Protein AF-A0A2N8TMU1-F1 (afdb_monomer)

Structure (mmCIF, N/CA/C/O backbone):
data_AF-A0A2N8TMU1-F1
#
_entry.id   AF-A0A2N8TMU1-F1
#
loop_
_atom_site.group_PDB
_atom_site.id
_atom_site.type_symbol
_atom_site.label_atom_id
_atom_site.label_alt_id
_atom_site.label_comp_id
_atom_site.label_asym_id
_atom_site.label_entity_id
_atom_site.label_seq_id
_atom_site.pdbx_PDB_ins_code
_atom_site.Cartn_x
_atom_site.Cartn_y
_atom_site.Cartn_z
_atom_site.occupancy
_atom_site.B_iso_or_equiv
_atom_site.auth_seq_id
_atom_site.auth_comp_id
_atom_site.auth_asym_id
_atom_site.auth_atom_id
_atom_site.pdbx_PDB_model_num
ATOM 1 N N . GLY A 1 1 ? 14.764 19.938 7.006 1.00 65.88 1 GLY A N 1
ATOM 2 C CA . GLY A 1 1 ? 15.191 18.633 6.459 1.00 65.88 1 GLY A CA 1
ATOM 3 C C . GLY A 1 1 ? 15.363 18.744 4.956 1.00 65.88 1 GLY A C 1
ATOM 4 O O . GLY A 1 1 ? 14.732 19.612 4.368 1.00 65.88 1 GLY A O 1
ATOM 5 N N . ARG A 1 2 ? 16.220 17.918 4.342 1.00 69.25 2 ARG A N 1
ATOM 6 C CA . ARG A 1 2 ? 16.318 17.814 2.872 1.00 69.25 2 ARG A CA 1
ATOM 7 C C . ARG A 1 2 ? 15.169 16.931 2.338 1.00 69.25 2 ARG A C 1
ATOM 9 O O . ARG A 1 2 ? 14.794 15.996 3.047 1.00 69.25 2 ARG A O 1
ATOM 16 N N . PRO A 1 3 ? 14.589 17.218 1.157 1.00 75.38 3 PRO A N 1
ATOM 17 C CA . PRO A 1 3 ? 13.506 16.411 0.594 1.00 75.38 3 PRO A CA 1
ATOM 18 C C . PRO A 1 3 ? 13.933 14.965 0.328 1.00 75.38 3 PRO A C 1
ATOM 20 O O . PRO A 1 3 ? 15.078 14.713 -0.047 1.00 75.38 3 PRO A O 1
ATOM 23 N N . VAL A 1 4 ? 12.996 14.027 0.486 1.00 75.62 4 VAL A N 1
ATOM 24 C CA . VAL A 1 4 ? 13.234 12.615 0.162 1.00 75.62 4 VAL A CA 1
ATOM 25 C C . VAL A 1 4 ? 13.607 12.478 -1.313 1.00 75.62 4 VAL A C 1
ATOM 27 O O . VAL A 1 4 ? 12.923 13.021 -2.174 1.00 75.62 4 VAL A O 1
ATOM 30 N N . GLY A 1 5 ? 14.700 11.758 -1.577 1.00 76.00 5 GLY A N 1
ATOM 31 C CA . GLY A 1 5 ? 15.258 11.510 -2.908 1.00 76.00 5 GLY A CA 1
ATOM 32 C C . GLY A 1 5 ? 16.089 12.647 -3.503 1.00 76.00 5 GLY A C 1
ATOM 33 O O . GLY A 1 5 ? 16.431 12.608 -4.678 1.00 76.00 5 GLY A O 1
ATOM 34 N N . ALA A 1 6 ? 16.458 13.641 -2.689 1.00 78.31 6 ALA A N 1
ATOM 35 C CA . ALA A 1 6 ? 17.447 14.659 -3.049 1.00 78.31 6 ALA A CA 1
ATOM 36 C C . ALA A 1 6 ? 18.901 14.224 -2.749 1.00 78.31 6 ALA A C 1
ATOM 38 O O . ALA A 1 6 ? 19.778 15.079 -2.594 1.00 78.31 6 ALA A O 1
ATOM 39 N N . TRP A 1 7 ? 19.152 12.922 -2.579 1.00 81.38 7 TRP A N 1
ATOM 40 C CA . TRP A 1 7 ? 20.460 12.346 -2.251 1.00 81.38 7 TRP A CA 1
ATOM 41 C C . TRP A 1 7 ? 20.736 11.127 -3.135 1.00 81.38 7 TRP A C 1
ATOM 43 O O . TRP A 1 7 ? 19.807 10.388 -3.458 1.00 81.38 7 TRP A O 1
ATOM 53 N N . GLY A 1 8 ? 22.012 10.896 -3.446 1.00 87.00 8 GLY A N 1
ATOM 54 C CA . GLY A 1 8 ? 22.452 9.816 -4.332 1.00 87.00 8 GLY A CA 1
ATOM 55 C C . GLY A 1 8 ? 22.342 10.173 -5.816 1.00 87.00 8 GLY A C 1
ATOM 56 O O . GLY A 1 8 ? 21.913 11.268 -6.165 1.00 87.00 8 GLY A O 1
ATOM 57 N N . GLU A 1 9 ? 22.741 9.232 -6.672 1.00 89.38 9 GLU A N 1
ATOM 58 C CA . GLU A 1 9 ? 22.756 9.380 -8.138 1.00 89.38 9 GLU A CA 1
ATOM 59 C C . GLU A 1 9 ? 21.354 9.325 -8.760 1.00 89.38 9 GLU A C 1
ATOM 61 O O . GLU A 1 9 ? 21.079 9.953 -9.782 1.00 89.38 9 GLU A O 1
ATOM 66 N N . ALA A 1 10 ? 20.448 8.568 -8.139 1.00 89.94 10 ALA A N 1
ATOM 67 C CA . ALA A 1 10 ? 19.079 8.415 -8.598 1.00 89.94 10 ALA A CA 1
ATOM 68 C C . ALA A 1 10 ? 18.127 8.094 -7.441 1.00 89.94 10 ALA A C 1
ATOM 70 O O . ALA A 1 10 ? 18.513 7.505 -6.432 1.00 89.94 10 ALA A O 1
ATOM 71 N N . SER A 1 11 ? 16.856 8.453 -7.602 1.00 89.50 11 SER A N 1
ATOM 72 C CA . SER A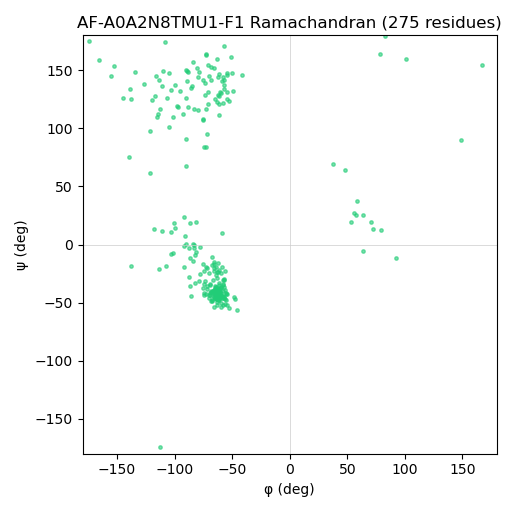 1 11 ? 15.780 8.138 -6.664 1.00 89.50 11 SER A CA 1
ATOM 73 C C . SER A 1 11 ? 14.522 7.704 -7.405 1.00 89.50 11 SER A C 1
ATOM 75 O O . SER A 1 11 ? 14.017 8.425 -8.263 1.00 89.50 11 SER A O 1
ATOM 77 N N . ALA A 1 12 ? 14.002 6.527 -7.057 1.00 88.12 12 ALA A N 1
ATOM 78 C CA . ALA A 1 12 ? 12.810 5.950 -7.667 1.00 88.12 12 ALA A CA 1
ATOM 79 C C . ALA A 1 12 ? 11.610 6.022 -6.713 1.00 88.12 12 ALA A C 1
ATOM 81 O O . ALA A 1 12 ? 11.649 5.525 -5.587 1.00 88.12 12 ALA A O 1
ATOM 82 N N . PHE A 1 13 ? 10.510 6.596 -7.192 1.00 84.31 13 PHE A N 1
ATOM 83 C CA . PHE A 1 13 ? 9.269 6.755 -6.443 1.00 84.31 13 PHE A CA 1
ATOM 84 C C . PHE A 1 13 ? 8.152 5.971 -7.112 1.00 84.31 13 PHE A C 1
ATOM 86 O O . PHE A 1 13 ? 7.878 6.159 -8.294 1.00 84.31 13 PHE A O 1
ATOM 93 N N . SER A 1 14 ? 7.454 5.124 -6.358 1.00 81.25 14 SER A N 1
ATOM 94 C CA . SER A 1 14 ? 6.263 4.438 -6.863 1.00 81.25 14 SER A CA 1
ATOM 95 C C . SER A 1 14 ? 5.009 5.257 -6.583 1.00 81.25 14 SER A C 1
ATOM 97 O O . SER A 1 14 ? 4.698 5.552 -5.432 1.00 81.25 14 SER A O 1
ATOM 99 N N . LEU A 1 15 ? 4.222 5.530 -7.623 1.00 76.50 15 LEU A N 1
ATOM 100 C CA . LEU A 1 15 ? 2.937 6.232 -7.497 1.00 76.50 15 LEU A CA 1
ATOM 101 C C . LEU A 1 15 ? 1.746 5.277 -7.321 1.00 76.50 15 LEU A C 1
ATOM 103 O O . LEU A 1 15 ? 0.604 5.698 -7.129 1.00 76.50 15 LEU A O 1
ATOM 107 N N . SER A 1 16 ? 2.008 3.968 -7.333 1.00 71.94 16 SER A N 1
ATOM 108 C CA . SER A 1 16 ? 0.989 2.914 -7.288 1.00 71.94 16 SER A CA 1
ATOM 109 C C . SER A 1 16 ? 0.052 2.994 -6.074 1.00 71.94 16 SER A C 1
ATOM 111 O O . SER A 1 16 ? -1.116 2.606 -6.185 1.00 71.94 16 SER A O 1
ATOM 113 N N . LYS A 1 17 ? 0.543 3.522 -4.942 1.00 73.38 17 LYS A N 1
ATOM 114 C CA . LYS A 1 17 ? -0.171 3.576 -3.658 1.00 73.38 17 LYS A CA 1
ATOM 115 C C . LYS A 1 17 ? -0.981 4.862 -3.442 1.00 73.38 17 LYS A C 1
ATOM 117 O O . LYS A 1 17 ? -1.902 4.843 -2.642 1.00 73.38 17 LYS A O 1
ATOM 122 N N . HIS A 1 18 ? -0.705 5.947 -4.165 1.00 68.19 18 HIS A N 1
ATOM 123 C CA . HIS A 1 18 ? -1.269 7.262 -3.825 1.00 68.19 18 HIS A CA 1
ATOM 124 C C . HIS A 1 18 ? -2.659 7.512 -4.425 1.00 68.19 18 HIS A C 1
ATOM 126 O O . HIS A 1 18 ? -3.563 7.938 -3.722 1.00 68.19 18 HIS A O 1
ATOM 132 N N . VAL A 1 19 ? -2.869 7.173 -5.701 1.00 71.56 19 VAL A N 1
ATOM 133 C CA . VAL A 1 19 ? -4.141 7.440 -6.419 1.00 71.56 19 VAL A CA 1
ATOM 134 C C . VAL A 1 19 ? -4.846 6.159 -6.893 1.00 71.56 19 VAL A C 1
ATOM 136 O O . VAL A 1 19 ? -5.731 6.149 -7.761 1.00 71.56 19 VAL A O 1
ATOM 139 N N . GLY A 1 20 ? -4.397 5.011 -6.375 1.00 71.00 20 GLY A N 1
ATOM 140 C CA . GLY A 1 20 ? -4.882 3.690 -6.774 1.00 71.00 20 GLY A CA 1
ATOM 141 C C . GLY A 1 20 ? -4.721 3.419 -8.274 1.00 71.00 20 GLY A C 1
ATOM 142 O O . GLY A 1 20 ? -5.517 2.675 -8.853 1.00 71.00 20 GLY A O 1
ATOM 143 N N . ALA A 1 21 ? -3.760 4.070 -8.938 1.00 67.56 21 ALA A N 1
ATOM 144 C CA . ALA A 1 21 ? -3.447 3.850 -10.350 1.00 67.56 21 ALA A CA 1
ATOM 145 C C . ALA A 1 21 ? -2.847 2.460 -10.601 1.00 67.56 21 ALA A C 1
ATOM 147 O O . ALA A 1 21 ? -2.883 1.982 -11.734 1.00 67.56 21 ALA A O 1
ATOM 148 N N . LYS A 1 22 ? -2.348 1.790 -9.547 1.00 71.00 22 LYS A N 1
ATOM 149 C CA . LYS A 1 22 ? -1.736 0.449 -9.604 1.00 71.00 22 LYS A CA 1
ATOM 150 C C . LYS A 1 22 ? -0.605 0.332 -10.645 1.00 71.00 22 LYS A C 1
ATOM 152 O O . LYS A 1 22 ? -0.276 -0.769 -11.064 1.00 71.00 22 LYS A O 1
ATOM 157 N N . ALA A 1 23 ? -0.049 1.463 -11.071 1.00 73.56 23 ALA A N 1
ATOM 158 C CA . ALA A 1 23 ? 1.012 1.612 -12.055 1.00 73.56 23 ALA A CA 1
ATOM 159 C C . ALA A 1 23 ? 1.564 3.045 -11.964 1.00 73.56 23 ALA A C 1
ATOM 161 O O . ALA A 1 23 ? 0.866 3.941 -11.480 1.00 73.56 23 ALA A O 1
ATOM 162 N N . GLY A 1 24 ? 2.791 3.241 -12.447 1.00 73.88 24 GLY A N 1
ATOM 163 C CA . GLY A 1 24 ? 3.452 4.543 -12.515 1.00 73.88 24 GLY A CA 1
ATOM 164 C C . GLY A 1 24 ? 4.479 4.789 -11.410 1.00 73.88 24 GLY A C 1
ATOM 165 O O . GLY A 1 24 ? 4.467 4.162 -10.343 1.00 73.88 24 GLY A O 1
ATOM 166 N N . GLY A 1 25 ? 5.365 5.736 -11.688 1.00 81.81 25 GLY A N 1
ATOM 167 C CA . GLY A 1 25 ? 6.442 6.152 -10.811 1.00 81.81 25 GLY A CA 1
ATOM 168 C C . GLY A 1 25 ? 7.193 7.346 -11.383 1.00 81.81 25 GLY A C 1
ATOM 169 O O . GLY A 1 25 ? 6.906 7.783 -12.496 1.00 81.81 25 GLY A O 1
ATOM 170 N N . MET A 1 26 ? 8.130 7.867 -10.605 1.00 84.94 26 MET A N 1
ATOM 171 C CA . MET A 1 26 ? 9.041 8.932 -11.013 1.00 84.94 26 MET A CA 1
ATOM 172 C C . MET A 1 26 ? 10.463 8.467 -10.741 1.00 84.94 26 MET A C 1
ATOM 174 O O . MET A 1 26 ? 10.721 7.870 -9.695 1.00 84.94 26 MET A O 1
ATOM 178 N N . LEU A 1 27 ? 11.366 8.746 -11.671 1.00 88.94 27 LEU A N 1
ATOM 179 C CA . LEU A 1 27 ? 12.798 8.580 -11.485 1.00 88.94 27 LEU A CA 1
ATOM 180 C C . LEU A 1 27 ? 13.415 9.977 -11.480 1.00 88.94 27 LEU A C 1
ATOM 182 O O . LEU A 1 27 ? 13.305 10.702 -12.465 1.00 88.94 27 LEU A O 1
ATOM 186 N N . ALA A 1 28 ? 14.001 10.364 -10.355 1.00 88.94 28 ALA A N 1
ATOM 187 C CA . ALA A 1 28 ? 14.814 11.566 -10.249 1.00 88.94 28 ALA A CA 1
ATOM 188 C C . ALA A 1 28 ? 16.280 11.168 -10.430 1.00 88.94 28 ALA A C 1
ATOM 190 O O . ALA A 1 28 ? 16.720 10.200 -9.813 1.00 88.94 28 ALA A O 1
ATOM 191 N N . LEU A 1 29 ? 17.011 11.897 -11.271 1.00 90.81 29 LEU A N 1
ATOM 192 C CA . LEU A 1 29 ? 18.433 11.687 -11.544 1.00 90.81 29 LEU A CA 1
ATOM 193 C C . LEU A 1 29 ? 19.219 12.891 -11.022 1.00 90.81 29 LEU A C 1
ATOM 195 O O . LEU A 1 29 ? 18.745 14.023 -11.138 1.00 90.81 29 LEU A O 1
ATOM 199 N N . ALA A 1 30 ? 20.397 12.648 -10.451 1.00 89.44 30 ALA A N 1
ATOM 200 C CA . ALA A 1 30 ? 21.291 13.710 -9.997 1.00 89.44 30 ALA A CA 1
ATOM 201 C C . ALA A 1 30 ? 21.868 14.506 -11.174 1.00 89.44 30 ALA A C 1
ATOM 203 O O . ALA A 1 30 ? 21.944 15.732 -11.100 1.00 89.44 30 ALA A O 1
ATOM 204 N N . ASP A 1 31 ? 22.221 13.812 -12.260 1.00 91.62 31 ASP A N 1
ATOM 205 C CA . ASP A 1 31 ? 22.669 14.405 -13.517 1.00 91.62 31 ASP A CA 1
ATOM 206 C C . ASP A 1 31 ? 21.528 14.413 -14.556 1.00 91.62 31 ASP A C 1
ATOM 208 O O . ASP A 1 31 ? 21.150 13.355 -15.075 1.00 91.62 31 ASP A O 1
ATOM 212 N N . PRO A 1 32 ? 20.973 15.590 -14.904 1.00 88.62 32 PRO A N 1
ATOM 213 C CA . PRO A 1 32 ? 19.977 15.717 -15.964 1.00 88.62 32 PRO A CA 1
ATOM 214 C C . PRO A 1 32 ? 20.476 15.254 -17.341 1.00 88.62 32 PRO A C 1
ATOM 216 O O . PRO A 1 32 ? 19.655 14.874 -18.177 1.00 88.62 32 PRO A O 1
ATOM 219 N N . GLY A 1 33 ? 21.794 15.263 -17.579 1.00 94.31 33 GLY A N 1
ATOM 220 C CA . GLY A 1 33 ? 22.419 14.803 -18.821 1.00 94.31 33 GLY A CA 1
ATOM 221 C C . GLY A 1 33 ? 22.230 13.308 -19.088 1.00 94.31 33 GLY A C 1
ATOM 222 O O . GLY A 1 33 ? 22.290 12.880 -20.237 1.00 94.31 33 GLY A O 1
ATOM 223 N N . LEU A 1 34 ? 21.911 12.514 -18.059 1.00 92.69 34 LEU A N 1
ATOM 224 C CA . LEU A 1 34 ? 21.654 11.076 -18.190 1.00 92.69 34 LEU A CA 1
ATOM 225 C C . LEU A 1 34 ? 20.239 10.742 -18.670 1.00 92.69 34 LEU A C 1
ATOM 227 O O . LEU A 1 34 ? 19.936 9.576 -18.921 1.00 92.69 34 LEU A O 1
ATOM 231 N N . ARG A 1 35 ? 19.355 11.739 -18.787 1.00 92.69 35 ARG A N 1
ATOM 232 C CA . ARG A 1 35 ? 17.937 11.517 -19.077 1.00 92.69 35 ARG A CA 1
ATOM 233 C C . ARG A 1 35 ? 17.710 10.683 -20.340 1.00 92.69 35 ARG A C 1
ATOM 235 O O . ARG A 1 35 ? 16.988 9.695 -20.269 1.00 92.69 35 ARG A O 1
ATOM 242 N N . GLU A 1 36 ? 18.307 11.068 -21.466 1.00 94.75 36 GLU A N 1
ATOM 243 C CA . GLU A 1 36 ? 18.091 10.386 -22.753 1.00 94.75 36 GLU A CA 1
ATOM 244 C C . GLU A 1 36 ? 18.602 8.940 -22.715 1.00 94.75 36 GLU A C 1
ATOM 246 O O . GLU A 1 36 ? 17.880 8.022 -23.098 1.00 94.75 36 GLU A O 1
ATOM 251 N N . ALA A 1 37 ? 19.794 8.719 -22.151 1.00 93.19 37 ALA A N 1
ATOM 252 C CA . ALA A 1 37 ? 20.375 7.384 -22.001 1.00 93.19 37 ALA A CA 1
ATOM 253 C C . ALA A 1 37 ? 19.515 6.467 -21.111 1.00 93.19 37 ALA A C 1
ATOM 255 O O . ALA A 1 37 ? 19.353 5.275 -21.390 1.00 93.19 37 ALA A O 1
ATOM 256 N N . VAL A 1 38 ? 18.932 7.017 -20.041 1.00 91.81 38 VAL A N 1
ATOM 257 C CA . VAL A 1 38 ? 18.013 6.285 -19.162 1.00 91.81 38 VAL A CA 1
ATOM 258 C C . VAL A 1 38 ? 16.691 5.988 -19.869 1.00 91.81 38 VAL A C 1
ATOM 260 O O . VAL A 1 38 ? 16.201 4.865 -19.769 1.00 91.81 38 VAL A O 1
ATOM 263 N N . GLU A 1 39 ? 16.123 6.947 -20.605 1.00 91.38 39 GLU A N 1
ATOM 264 C CA . GLU A 1 39 ? 14.903 6.741 -21.397 1.00 91.38 39 GLU A CA 1
ATOM 265 C C . GLU A 1 39 ? 15.101 5.635 -22.451 1.00 91.38 39 GLU A C 1
ATOM 267 O O . GLU A 1 39 ? 14.260 4.737 -22.556 1.00 91.38 39 GLU A O 1
ATOM 272 N N . GLU A 1 40 ? 16.231 5.636 -23.164 1.00 92.44 40 GLU A N 1
ATOM 273 C CA . GLU A 1 40 ? 16.592 4.604 -24.144 1.00 92.44 40 GLU A CA 1
ATOM 274 C C . GLU A 1 40 ? 16.774 3.228 -23.488 1.00 92.44 40 GLU A C 1
ATOM 276 O O . GLU A 1 40 ? 16.193 2.236 -23.936 1.00 92.44 40 GLU A O 1
ATOM 281 N N . THR A 1 41 ? 17.505 3.165 -22.370 1.00 90.12 41 THR A N 1
ATOM 282 C CA . THR A 1 41 ? 17.702 1.918 -21.615 1.00 90.12 41 THR A CA 1
ATOM 283 C C . THR A 1 41 ? 16.370 1.361 -21.114 1.00 90.12 41 THR A C 1
ATOM 285 O O . THR A 1 41 ? 16.093 0.169 -21.257 1.00 90.12 41 THR A O 1
ATOM 288 N N . CYS A 1 42 ? 15.503 2.214 -20.559 1.00 88.25 42 CYS A N 1
ATOM 289 C CA . CYS A 1 42 ? 14.166 1.814 -20.138 1.00 88.25 42 CYS A CA 1
ATOM 290 C C . CYS A 1 42 ? 13.341 1.287 -21.314 1.00 88.25 42 CYS A C 1
ATOM 292 O O . CYS A 1 42 ? 12.691 0.255 -21.161 1.00 88.25 42 CYS A O 1
ATOM 294 N N . ALA A 1 43 ? 13.381 1.942 -22.477 1.00 88.88 43 ALA A N 1
ATOM 295 C CA . ALA A 1 43 ? 12.682 1.475 -23.671 1.00 88.88 43 ALA A CA 1
ATOM 296 C C . ALA A 1 43 ? 13.182 0.093 -24.127 1.00 88.88 43 ALA A C 1
ATOM 298 O O . ALA A 1 43 ? 12.365 -0.767 -24.452 1.00 88.88 43 ALA A O 1
ATOM 299 N N . GLY A 1 44 ? 14.496 -0.149 -24.066 1.00 88.75 44 GLY A N 1
ATOM 300 C CA . GLY A 1 44 ? 15.108 -1.442 -24.391 1.00 88.75 44 GLY A CA 1
ATOM 301 C C . GLY A 1 44 ? 14.730 -2.586 -23.439 1.00 88.75 44 GLY A C 1
ATOM 302 O O . GLY A 1 44 ? 14.773 -3.750 -23.831 1.00 88.75 44 GLY A O 1
ATOM 303 N N . LEU A 1 45 ? 14.315 -2.280 -22.205 1.00 87.44 45 LEU A N 1
ATOM 304 C CA . LEU A 1 45 ? 13.874 -3.279 -21.223 1.00 87.44 45 LEU A CA 1
ATOM 305 C C . LEU A 1 45 ? 12.398 -3.684 -21.377 1.00 87.44 45 LEU A C 1
ATOM 307 O O . LEU A 1 45 ? 11.972 -4.674 -20.769 1.00 87.44 45 LEU A O 1
ATOM 311 N N . LEU A 1 46 ? 11.600 -2.926 -22.136 1.00 89.88 46 LEU A N 1
ATOM 312 C CA . LEU A 1 46 ? 10.161 -3.151 -22.241 1.00 89.88 46 LEU A CA 1
ATOM 313 C C . LEU A 1 46 ? 9.812 -4.186 -23.315 1.00 89.88 46 LEU A C 1
ATOM 315 O O . LEU A 1 46 ? 10.270 -4.139 -24.453 1.00 89.88 46 LEU A O 1
ATOM 319 N N . ALA A 1 47 ? 8.913 -5.100 -22.962 1.00 89.62 47 ALA A N 1
ATOM 320 C CA . ALA A 1 47 ? 8.287 -6.00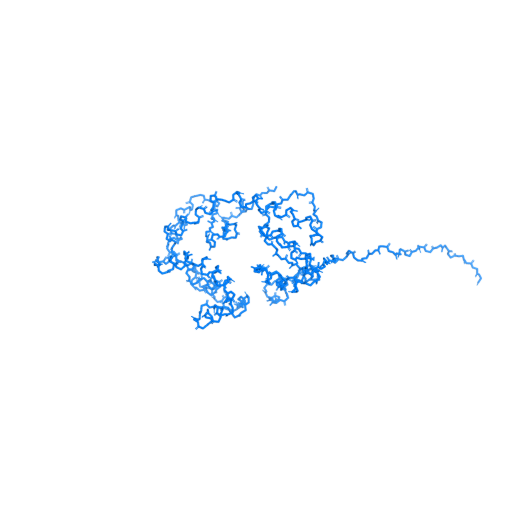4 -23.912 1.00 89.62 47 ALA A CA 1
ATOM 321 C C . ALA A 1 47 ? 7.167 -5.283 -24.691 1.00 89.62 47 ALA A C 1
ATOM 323 O O . ALA A 1 47 ? 6.473 -4.428 -24.118 1.00 89.62 47 ALA A O 1
ATOM 324 N N . PRO A 1 48 ? 6.913 -5.664 -25.959 1.00 90.50 48 PRO A N 1
ATOM 325 C CA . PRO A 1 48 ? 5.839 -5.084 -26.755 1.00 90.50 48 PRO A CA 1
ATOM 326 C C . PRO A 1 48 ? 4.468 -5.172 -26.078 1.00 90.50 48 PRO A C 1
ATOM 328 O O . PRO A 1 48 ? 4.137 -6.134 -25.376 1.00 90.50 48 PRO A O 1
ATOM 331 N N . ARG A 1 49 ? 3.631 -4.169 -26.348 1.00 89.25 49 ARG A N 1
ATOM 332 C CA . ARG A 1 49 ? 2.256 -4.083 -25.836 1.00 89.25 49 ARG A CA 1
ATOM 333 C C . ARG A 1 49 ? 1.430 -5.292 -26.267 1.00 89.25 49 ARG A C 1
ATOM 335 O O . ARG A 1 49 ? 1.464 -5.703 -27.425 1.00 89.25 49 ARG A O 1
ATOM 342 N N . ARG A 1 50 ? 0.577 -5.788 -25.367 1.00 87.50 50 ARG A N 1
ATOM 343 C CA . ARG A 1 50 ? -0.413 -6.832 -25.676 1.00 87.50 50 ARG A CA 1
ATOM 344 C C . ARG A 1 50 ? -1.820 -6.311 -25.419 1.00 87.50 50 ARG A C 1
ATOM 346 O O . ARG A 1 50 ? -2.148 -5.911 -24.304 1.00 87.50 50 ARG A O 1
ATOM 353 N N . ALA A 1 51 ? -2.680 -6.373 -26.437 1.00 86.38 51 ALA A N 1
ATOM 354 C CA . ALA A 1 51 ? -4.059 -5.885 -26.344 1.00 86.38 51 ALA A CA 1
ATOM 355 C C . ALA A 1 51 ? -4.848 -6.549 -25.198 1.00 86.38 51 ALA A C 1
ATOM 357 O O . ALA A 1 51 ? -5.581 -5.873 -24.478 1.00 86.38 51 ALA A O 1
ATOM 358 N N . GLY A 1 52 ? -4.641 -7.853 -24.976 1.00 85.50 52 GLY A N 1
ATOM 359 C CA . GLY A 1 52 ? -5.278 -8.586 -23.879 1.00 85.50 52 GLY A CA 1
ATOM 360 C C . GLY A 1 52 ? -4.900 -8.058 -22.491 1.00 85.50 52 GLY A C 1
ATOM 361 O O . GLY A 1 52 ? -5.765 -7.940 -21.630 1.00 85.50 52 GLY A O 1
ATOM 362 N N . ALA A 1 53 ? -3.642 -7.665 -22.284 1.00 83.88 53 ALA A N 1
ATOM 363 C CA . ALA A 1 53 ? -3.181 -7.116 -21.011 1.00 83.88 53 ALA A CA 1
ATOM 364 C C . ALA A 1 53 ? -3.664 -5.673 -20.786 1.00 83.88 53 ALA A C 1
ATOM 366 O O . ALA A 1 53 ? -3.998 -5.300 -19.663 1.00 83.88 53 ALA A O 1
ATOM 367 N N . GLU A 1 54 ? -3.780 -4.869 -21.848 1.00 86.88 54 GLU A N 1
ATOM 368 C CA . GLU A 1 54 ? -4.445 -3.560 -21.778 1.00 86.88 54 GLU A CA 1
ATOM 369 C C . GLU A 1 54 ? -5.922 -3.701 -21.394 1.00 86.88 54 GLU A C 1
ATOM 371 O O . GLU A 1 54 ? -6.401 -3.008 -20.493 1.00 86.88 54 GLU A O 1
ATOM 376 N N . LEU A 1 55 ? -6.636 -4.639 -22.021 1.00 87.19 55 LEU A N 1
ATOM 377 C CA . LEU A 1 55 ? -8.025 -4.924 -21.678 1.00 87.19 55 LEU A CA 1
ATOM 378 C C . LEU A 1 55 ? -8.148 -5.419 -20.231 1.00 87.19 55 LEU A C 1
ATOM 380 O O . LEU A 1 55 ? -8.980 -4.910 -19.480 1.00 87.19 55 LEU A O 1
ATOM 384 N N . ALA A 1 56 ? -7.288 -6.352 -19.815 1.00 85.62 56 ALA A N 1
ATOM 385 C CA . ALA A 1 56 ? -7.249 -6.850 -18.446 1.00 85.62 56 ALA A CA 1
ATOM 386 C C . ALA A 1 56 ? -7.015 -5.708 -17.447 1.00 85.62 56 ALA A C 1
ATOM 388 O O . ALA A 1 56 ? -7.742 -5.607 -16.461 1.00 85.62 56 ALA A O 1
ATOM 389 N N . TYR A 1 57 ? -6.077 -4.795 -17.721 1.00 84.31 57 TYR A N 1
ATOM 390 C CA . TYR A 1 57 ? -5.841 -3.616 -16.885 1.00 84.31 57 TYR A CA 1
ATOM 391 C C . TYR A 1 57 ? -7.093 -2.731 -16.758 1.00 84.31 57 TYR A C 1
ATOM 393 O O . TYR A 1 57 ? -7.439 -2.292 -15.657 1.00 84.31 57 TYR A O 1
ATOM 401 N N . LEU A 1 58 ? -7.803 -2.482 -17.864 1.00 84.50 58 LEU A N 1
ATOM 402 C CA . LEU A 1 58 ? -8.999 -1.636 -17.877 1.00 84.50 58 LEU A CA 1
ATOM 403 C C . LEU A 1 58 ? -10.189 -2.274 -17.149 1.00 84.50 58 LEU A C 1
ATOM 405 O O . LEU A 1 58 ? -10.873 -1.580 -16.388 1.00 84.50 58 LEU A O 1
ATOM 409 N N . VAL A 1 59 ? -10.404 -3.577 -17.352 1.00 87.44 59 VAL A N 1
ATOM 410 C CA . VAL A 1 59 ? -11.525 -4.353 -16.796 1.00 87.44 59 VAL A CA 1
ATOM 411 C C . VAL A 1 59 ? -11.293 -4.727 -15.332 1.00 87.44 59 VAL A C 1
ATOM 413 O O . VAL A 1 59 ? -12.249 -4.786 -14.557 1.00 87.44 59 VAL A O 1
ATOM 416 N N . ARG A 1 60 ? -10.036 -4.927 -14.914 1.00 85.38 60 ARG A N 1
ATOM 417 C CA . ARG A 1 60 ? -9.671 -5.418 -13.576 1.00 85.38 60 ARG A CA 1
ATOM 418 C C . ARG A 1 60 ? -10.388 -4.707 -12.423 1.00 85.38 60 ARG A C 1
ATOM 420 O O . ARG A 1 60 ? -10.900 -5.413 -11.561 1.00 85.38 60 ARG A O 1
ATOM 427 N N . PRO A 1 61 ? -10.493 -3.366 -12.362 1.00 83.25 61 PRO A N 1
ATOM 428 C CA . PRO A 1 61 ? -11.194 -2.701 -11.262 1.00 83.25 61 PRO A CA 1
ATOM 429 C C . PRO A 1 61 ? -12.679 -3.075 -11.164 1.00 83.25 61 PRO A C 1
ATOM 431 O O . PRO A 1 61 ? -13.202 -3.196 -10.058 1.00 83.25 61 PRO A O 1
ATOM 434 N N . TYR A 1 62 ? -13.340 -3.295 -12.303 1.00 86.69 62 TYR A N 1
ATOM 435 C CA . TYR A 1 62 ? -14.737 -3.724 -12.359 1.00 86.69 62 TYR A CA 1
ATOM 436 C C . TYR A 1 62 ? -14.870 -5.198 -11.989 1.00 86.69 62 TYR A C 1
ATOM 438 O O . TYR A 1 62 ? -15.713 -5.538 -11.168 1.00 86.69 62 TYR A O 1
ATOM 446 N N . ALA A 1 63 ? -13.983 -6.058 -12.498 1.00 85.81 63 ALA A N 1
ATOM 447 C CA . ALA A 1 63 ? -13.935 -7.463 -12.101 1.00 85.81 63 ALA A CA 1
ATOM 448 C C . ALA A 1 63 ? -13.711 -7.614 -10.584 1.00 85.81 63 ALA A C 1
ATOM 450 O O . ALA A 1 63 ? -14.442 -8.342 -9.917 1.00 85.81 63 ALA A O 1
ATOM 451 N N . GLU A 1 64 ? -12.767 -6.864 -10.006 1.00 85.50 64 GLU A N 1
ATOM 452 C CA . GLU A 1 64 ? -12.529 -6.828 -8.558 1.00 85.50 64 GLU A CA 1
ATOM 453 C C . GLU A 1 64 ? -13.757 -6.321 -7.783 1.00 85.50 64 GLU A C 1
ATOM 455 O O . GLU A 1 64 ? -14.074 -6.845 -6.712 1.00 85.50 64 GLU A O 1
ATOM 460 N N . ALA A 1 65 ? -14.463 -5.309 -8.297 1.00 82.69 65 ALA A N 1
ATOM 461 C CA . ALA A 1 65 ? -15.699 -4.819 -7.693 1.00 82.69 65 ALA A CA 1
ATOM 462 C C . ALA A 1 65 ? -16.810 -5.881 -7.722 1.00 82.69 65 ALA A C 1
ATOM 464 O O . ALA A 1 65 ? -17.418 -6.130 -6.683 1.00 82.69 65 ALA A O 1
ATOM 465 N N . THR A 1 66 ? -17.013 -6.560 -8.852 1.00 84.00 66 THR A N 1
ATOM 466 C CA . THR A 1 66 ? -17.994 -7.643 -9.013 1.00 84.00 66 THR A CA 1
ATOM 467 C C . THR A 1 66 ? -17.679 -8.829 -8.107 1.00 84.00 66 THR A C 1
ATOM 469 O O . THR A 1 66 ? -18.553 -9.290 -7.377 1.00 84.00 66 THR A O 1
ATOM 472 N N . VAL A 1 67 ? -16.421 -9.285 -8.066 1.00 86.62 67 VAL A N 1
ATOM 473 C CA . VAL A 1 67 ? -15.985 -10.369 -7.168 1.00 86.62 67 VAL A CA 1
ATOM 474 C C . VAL A 1 67 ? -16.254 -10.011 -5.705 1.00 86.62 67 VAL A C 1
ATOM 476 O O . VAL A 1 67 ? -16.706 -10.864 -4.939 1.00 86.62 67 VAL A O 1
ATOM 479 N N . ARG A 1 68 ? -16.020 -8.753 -5.306 1.00 81.62 68 ARG A N 1
ATOM 480 C CA . ARG A 1 68 ? -16.353 -8.277 -3.954 1.00 81.62 68 ARG A CA 1
ATOM 481 C C . ARG A 1 68 ? -17.861 -8.222 -3.713 1.00 81.62 68 ARG A C 1
ATOM 483 O O . ARG A 1 68 ? -18.306 -8.726 -2.686 1.00 81.62 68 ARG A O 1
ATOM 490 N N . GLY A 1 69 ? -18.632 -7.653 -4.639 1.00 80.50 69 GLY A N 1
ATOM 491 C CA . GLY A 1 69 ? -20.087 -7.516 -4.526 1.00 80.50 69 GLY A CA 1
ATOM 492 C C . GLY A 1 69 ? -20.802 -8.865 -4.434 1.00 80.50 69 GLY A C 1
ATOM 493 O O . GLY A 1 69 ? -21.654 -9.054 -3.572 1.00 80.50 69 GLY A O 1
ATOM 494 N N . LEU A 1 70 ? -20.375 -9.835 -5.244 1.00 85.12 70 LEU A N 1
ATOM 495 C CA . LEU A 1 70 ? -20.906 -11.201 -5.258 1.00 85.12 70 LEU A CA 1
ATOM 496 C C . LEU A 1 70 ? -20.272 -12.115 -4.197 1.00 85.12 70 LEU A C 1
ATOM 498 O O . LEU A 1 70 ? -20.601 -13.295 -4.123 1.00 85.12 70 LEU A O 1
ATOM 502 N N . ARG A 1 71 ? -19.340 -11.602 -3.381 1.00 83.38 71 ARG A N 1
ATOM 503 C CA . ARG A 1 71 ? -18.604 -12.365 -2.354 1.00 83.38 71 ARG A CA 1
ATOM 504 C C . ARG A 1 71 ? -17.867 -13.598 -2.904 1.00 83.38 71 ARG A C 1
ATOM 506 O O . ARG A 1 71 ? -17.545 -14.521 -2.159 1.00 83.38 71 ARG A O 1
ATOM 513 N N . LEU A 1 72 ? -17.488 -13.577 -4.182 1.00 86.88 72 LEU A N 1
ATOM 514 C CA . LEU A 1 72 ? -16.813 -14.675 -4.888 1.00 86.88 72 LEU A CA 1
ATOM 515 C C . LEU A 1 72 ? -15.301 -14.732 -4.628 1.00 86.88 72 LEU A C 1
ATOM 517 O O . LEU A 1 72 ? -14.559 -15.347 -5.389 1.00 86.88 72 LEU A O 1
ATOM 521 N N . ARG A 1 73 ? -14.806 -14.106 -3.553 1.00 83.19 73 ARG A N 1
ATOM 522 C CA . ARG A 1 73 ? -13.363 -13.985 -3.281 1.00 83.19 73 ARG A CA 1
ATOM 523 C C . ARG A 1 73 ? -12.655 -15.341 -3.250 1.00 83.19 73 ARG A C 1
ATOM 525 O O . ARG A 1 73 ? -11.564 -15.458 -3.793 1.00 83.19 73 ARG A O 1
ATOM 532 N N . ARG A 1 74 ? -13.266 -16.346 -2.611 1.00 83.38 74 ARG A N 1
ATOM 533 C CA . ARG A 1 74 ? -12.693 -17.700 -2.504 1.00 83.38 74 ARG A CA 1
ATOM 534 C C . ARG A 1 74 ? -12.623 -18.389 -3.867 1.00 83.38 74 ARG A C 1
ATOM 536 O O . ARG A 1 74 ? -11.584 -18.938 -4.201 1.00 83.38 74 ARG A O 1
ATOM 543 N N . ALA A 1 75 ? -13.693 -18.295 -4.656 1.00 87.88 75 ALA A N 1
ATOM 544 C CA . ALA A 1 75 ? -13.742 -18.858 -6.003 1.00 87.88 75 ALA A CA 1
ATOM 545 C C . ALA A 1 75 ? -12.724 -18.183 -6.935 1.00 87.88 75 ALA A C 1
ATOM 547 O O . ALA A 1 75 ? -11.991 -18.867 -7.640 1.00 87.88 75 ALA A O 1
ATOM 548 N N . ALA A 1 76 ? -12.613 -16.853 -6.877 1.00 86.19 76 ALA A N 1
ATOM 549 C CA . ALA A 1 76 ? -11.616 -16.107 -7.639 1.00 86.19 76 ALA A CA 1
ATOM 550 C C . ALA A 1 76 ? -10.182 -16.521 -7.269 1.00 86.19 76 ALA A C 1
ATOM 552 O O . ALA A 1 76 ? -9.359 -16.734 -8.152 1.00 86.19 76 ALA A O 1
ATOM 553 N N . TRP A 1 77 ? -9.891 -16.695 -5.975 1.00 83.81 77 TRP A N 1
ATOM 554 C CA . TRP A 1 77 ? -8.586 -17.182 -5.517 1.00 83.81 77 TRP A CA 1
ATOM 555 C C . TRP A 1 77 ? -8.291 -18.618 -5.959 1.00 83.81 77 TRP A C 1
ATOM 557 O O . TRP A 1 77 ? -7.175 -18.903 -6.386 1.00 83.81 77 TRP A O 1
ATOM 567 N N . ALA A 1 78 ? -9.281 -19.510 -5.894 1.00 86.50 78 ALA A N 1
ATOM 568 C CA . ALA A 1 78 ? -9.139 -20.874 -6.394 1.00 86.50 78 ALA A CA 1
ATOM 569 C C . ALA A 1 78 ? -8.848 -20.883 -7.902 1.00 86.50 78 ALA A C 1
ATOM 571 O O . ALA A 1 78 ? -7.947 -21.589 -8.338 1.00 86.50 78 ALA A O 1
ATOM 572 N N . ALA A 1 79 ? -9.538 -20.046 -8.684 1.00 88.12 79 ALA A N 1
ATOM 573 C CA . ALA A 1 79 ? -9.289 -19.907 -10.116 1.00 88.12 79 ALA A CA 1
ATOM 574 C C . ALA A 1 79 ? -7.874 -19.387 -10.415 1.00 88.12 79 ALA A C 1
ATOM 576 O O . ALA A 1 79 ? -7.190 -19.957 -11.255 1.00 88.12 79 ALA A O 1
ATOM 577 N N . ILE A 1 80 ? -7.405 -18.356 -9.702 1.00 85.06 80 ILE A N 1
ATOM 578 C CA . ILE A 1 80 ? -6.033 -17.833 -9.851 1.00 85.06 80 ILE A CA 1
ATOM 579 C C . ILE A 1 80 ? -4.997 -18.938 -9.603 1.00 85.06 80 ILE A C 1
ATOM 581 O O . ILE A 1 80 ? -4.069 -19.088 -10.395 1.00 85.06 80 ILE A O 1
ATOM 585 N N . ARG A 1 81 ? -5.181 -19.738 -8.543 1.00 83.31 81 ARG A N 1
ATOM 586 C CA . ARG A 1 81 ? -4.300 -20.874 -8.230 1.00 83.31 81 ARG A CA 1
ATOM 587 C C . ARG A 1 81 ? -4.353 -21.966 -9.297 1.00 83.31 81 ARG A C 1
ATOM 589 O O . ARG A 1 81 ? -3.307 -22.419 -9.739 1.00 83.31 81 ARG A O 1
ATOM 596 N N . LEU A 1 82 ? -5.550 -22.356 -9.737 1.00 87.44 82 LEU A N 1
ATOM 597 C CA . LEU A 1 82 ? -5.729 -23.368 -10.786 1.00 87.44 82 LEU A CA 1
ATOM 598 C C . LEU A 1 82 ? -5.101 -22.950 -12.120 1.00 87.44 82 LEU A C 1
ATOM 600 O O . LEU A 1 82 ? -4.616 -23.797 -12.859 1.00 87.44 82 LEU A O 1
ATOM 604 N N . LEU A 1 83 ? -5.101 -21.651 -12.421 1.00 84.44 83 LEU A N 1
ATOM 605 C CA . LEU A 1 83 ? -4.503 -21.097 -13.634 1.00 84.44 83 LEU A CA 1
ATOM 606 C C . LEU A 1 83 ? -2.988 -20.862 -13.516 1.00 84.44 83 LEU A C 1
ATOM 608 O O . LEU A 1 83 ? -2.391 -20.368 -14.469 1.00 84.44 83 LEU A O 1
ATOM 612 N N . GLY A 1 84 ? -2.368 -21.168 -12.369 1.00 80.75 84 GLY A N 1
ATOM 613 C CA . GLY A 1 84 ? -0.938 -20.933 -12.149 1.00 80.75 84 GLY A CA 1
ATOM 614 C C . GLY A 1 84 ? -0.547 -19.452 -12.184 1.00 80.75 84 GLY A C 1
ATOM 615 O O . GLY A 1 84 ? 0.586 -19.125 -12.513 1.00 80.75 84 GLY A O 1
ATOM 616 N N . LEU A 1 85 ? -1.488 -18.550 -11.878 1.00 80.00 85 LEU A N 1
ATOM 617 C CA . LEU A 1 85 ? -1.281 -17.093 -11.891 1.00 80.00 85 LEU A CA 1
ATOM 618 C C . LEU A 1 85 ? -0.825 -16.541 -10.529 1.00 80.00 85 LEU A C 1
ATOM 620 O O . LEU A 1 85 ? -0.820 -15.328 -10.323 1.00 80.00 85 LEU A O 1
ATOM 624 N N . ALA A 1 86 ? -0.530 -17.427 -9.577 1.00 80.00 86 ALA A N 1
ATOM 625 C CA . ALA A 1 86 ? 0.044 -17.087 -8.284 1.00 80.00 86 ALA A CA 1
ATOM 626 C C . ALA A 1 86 ? 1.446 -17.695 -8.207 1.00 80.00 86 ALA A C 1
ATOM 628 O O . ALA A 1 86 ? 1.583 -18.915 -8.139 1.00 80.00 86 ALA A O 1
ATOM 629 N N . ASP A 1 87 ? 2.463 -16.836 -8.200 1.00 74.00 87 ASP A N 1
ATOM 630 C CA . ASP A 1 87 ? 3.863 -17.212 -7.992 1.00 74.00 87 ASP A CA 1
ATOM 631 C C . ASP A 1 87 ? 4.142 -17.541 -6.517 1.00 74.00 87 ASP A C 1
ATOM 633 O O . ASP A 1 87 ? 5.095 -18.250 -6.196 1.00 74.00 87 ASP A O 1
ATOM 637 N N . ARG A 1 88 ? 3.305 -17.024 -5.611 1.00 75.50 88 ARG A N 1
ATOM 638 C CA . ARG A 1 88 ? 3.403 -17.229 -4.162 1.00 75.50 88 ARG A CA 1
ATOM 639 C C . ARG A 1 88 ? 2.267 -18.086 -3.620 1.00 75.50 88 ARG A C 1
ATOM 641 O O . ARG A 1 88 ? 1.089 -17.884 -3.926 1.00 75.50 88 ARG A O 1
ATOM 648 N N . GLU A 1 89 ? 2.626 -19.010 -2.738 1.00 71.38 89 GLU A N 1
ATOM 649 C CA . GLU A 1 89 ? 1.656 -19.815 -1.994 1.00 71.38 89 GLU A CA 1
ATOM 650 C C . GLU A 1 89 ? 1.116 -19.075 -0.767 1.00 71.38 89 GLU A C 1
ATOM 652 O O . GLU A 1 89 ? -0.064 -19.226 -0.431 1.00 71.38 89 GLU A O 1
ATOM 657 N N . GLU A 1 90 ? 1.966 -18.242 -0.163 1.00 73.12 90 GLU A N 1
ATOM 658 C CA . GLU A 1 90 ? 1.701 -17.429 1.020 1.00 73.12 90 GLU A CA 1
ATOM 659 C C . GLU A 1 90 ? 1.701 -15.925 0.694 1.00 73.12 90 GLU A C 1
ATOM 661 O O . GLU A 1 90 ? 1.778 -15.504 -0.459 1.00 73.12 90 GLU A O 1
ATOM 666 N N . ILE A 1 91 ? 1.586 -15.074 1.717 1.00 69.94 91 ILE A N 1
ATOM 667 C CA . ILE A 1 91 ? 1.574 -13.613 1.547 1.00 69.94 91 ILE A C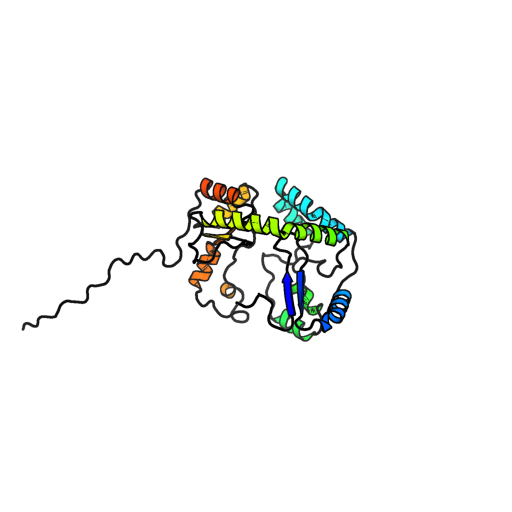A 1
ATOM 668 C C . ILE A 1 91 ? 2.937 -13.100 1.052 1.00 69.94 91 ILE A C 1
ATOM 670 O O . ILE A 1 91 ? 2.980 -12.116 0.306 1.00 69.94 91 ILE A O 1
ATOM 674 N N . ARG A 1 92 ? 4.032 -13.772 1.421 1.00 76.31 92 ARG A N 1
ATOM 675 C CA . ARG A 1 92 ? 5.410 -13.380 1.106 1.00 76.31 92 ARG A CA 1
ATOM 676 C C . ARG A 1 92 ? 6.041 -14.336 0.099 1.00 76.31 92 ARG A C 1
ATOM 678 O O . ARG A 1 92 ? 5.729 -15.522 0.076 1.00 76.31 92 ARG A O 1
ATOM 685 N N . MET A 1 93 ? 6.950 -13.804 -0.712 1.00 79.88 93 MET A N 1
ATOM 686 C CA . MET A 1 93 ? 7.873 -14.634 -1.482 1.00 79.88 93 MET A CA 1
ATOM 687 C C . MET A 1 93 ? 8.926 -15.221 -0.530 1.00 79.88 93 MET A C 1
ATOM 689 O O . MET A 1 93 ? 9.410 -14.486 0.336 1.00 79.88 93 MET A O 1
ATOM 693 N N . PRO A 1 94 ? 9.309 -16.498 -0.681 1.00 80.81 94 PRO A N 1
ATOM 694 C CA . PRO A 1 94 ? 10.475 -17.041 0.010 1.00 80.81 94 PRO A CA 1
ATOM 695 C C . PRO A 1 94 ? 11.738 -16.234 -0.336 1.00 80.81 94 PRO A C 1
ATOM 697 O O . PRO A 1 94 ? 11.905 -15.833 -1.488 1.00 80.81 94 PRO A O 1
ATOM 700 N N . LEU A 1 95 ? 12.622 -16.004 0.643 1.00 82.38 95 LEU A N 1
ATOM 701 C CA . LEU A 1 95 ? 13.780 -15.107 0.481 1.00 82.38 95 LEU A CA 1
ATOM 702 C C . LEU A 1 95 ? 14.859 -15.653 -0.470 1.00 82.38 95 LEU A C 1
ATOM 704 O O . LEU A 1 95 ? 15.439 -14.875 -1.222 1.00 82.38 95 LEU A O 1
ATOM 708 N N . ARG A 1 96 ? 15.070 -16.979 -0.486 1.00 86.31 96 ARG A N 1
ATOM 709 C CA . ARG A 1 96 ? 15.948 -17.707 -1.431 1.00 86.31 96 ARG A CA 1
ATOM 710 C C . ARG A 1 96 ? 17.352 -17.070 -1.577 1.00 86.31 96 ARG A C 1
ATOM 712 O O . ARG A 1 96 ? 17.688 -16.598 -2.666 1.00 86.31 96 ARG A O 1
ATOM 719 N N . PRO A 1 97 ? 18.167 -17.045 -0.500 1.00 85.94 97 PRO A N 1
ATOM 720 C CA . PRO A 1 97 ? 19.479 -16.381 -0.492 1.00 85.94 97 PRO A CA 1
ATOM 721 C C . PRO A 1 97 ? 20.409 -16.896 -1.589 1.00 85.94 97 PRO A C 1
ATOM 723 O O . PRO A 1 97 ? 20.987 -16.100 -2.325 1.00 85.94 97 PRO A O 1
ATOM 726 N N . ASP A 1 98 ? 20.504 -18.218 -1.734 1.00 88.75 98 ASP A N 1
ATOM 727 C CA . ASP A 1 98 ? 21.413 -18.850 -2.692 1.00 88.75 98 ASP A CA 1
ATOM 728 C C . ASP A 1 98 ? 21.040 -18.514 -4.138 1.00 88.75 98 ASP A C 1
ATOM 730 O O . ASP A 1 98 ? 21.902 -18.158 -4.941 1.00 88.75 98 ASP A O 1
ATOM 734 N N . GLU A 1 99 ? 19.744 -18.559 -4.465 1.00 89.06 99 GLU A N 1
ATOM 735 C CA . GLU A 1 99 ? 19.250 -18.176 -5.791 1.00 89.06 99 GLU A CA 1
ATOM 736 C C . GLU A 1 99 ? 19.555 -16.697 -6.078 1.00 89.06 99 GLU A C 1
ATOM 738 O O . GLU A 1 99 ? 19.988 -16.361 -7.181 1.00 89.06 99 GLU A O 1
ATOM 743 N N . LEU A 1 100 ? 19.380 -15.809 -5.090 1.00 88.06 100 LEU A N 1
ATOM 744 C CA . LEU A 1 100 ? 19.657 -14.382 -5.258 1.00 88.06 100 LEU A CA 1
ATOM 745 C C . LEU A 1 100 ? 21.158 -14.117 -5.433 1.00 88.06 100 LEU A C 1
ATOM 747 O O . LEU A 1 100 ? 21.546 -13.308 -6.277 1.00 88.06 100 LEU A O 1
ATOM 751 N N . ALA A 1 101 ? 22.002 -14.812 -4.667 1.00 88.25 101 ALA A N 1
ATOM 752 C CA . ALA A 1 101 ? 23.454 -14.714 -4.762 1.00 88.25 101 ALA A CA 1
ATOM 753 C C . ALA A 1 101 ? 23.978 -15.218 -6.114 1.00 88.25 101 ALA A C 1
ATOM 755 O O . ALA A 1 101 ? 24.929 -14.650 -6.651 1.00 88.25 101 ALA A O 1
ATOM 756 N N . LEU A 1 102 ? 23.357 -16.257 -6.680 1.00 89.88 102 LEU A N 1
ATOM 757 C CA . LEU A 1 102 ? 23.646 -16.722 -8.036 1.00 89.88 102 LEU A CA 1
ATOM 758 C C . LEU A 1 102 ? 23.212 -15.685 -9.076 1.00 89.88 102 LEU A C 1
ATOM 760 O O . LEU A 1 102 ? 24.030 -15.296 -9.906 1.00 89.88 102 LEU A O 1
ATOM 764 N N . ALA A 1 103 ? 21.984 -15.169 -8.981 1.00 89.75 103 ALA A N 1
ATOM 765 C CA . ALA A 1 103 ? 21.474 -14.157 -9.905 1.00 89.75 103 ALA A CA 1
ATOM 766 C C . ALA A 1 103 ? 22.324 -12.873 -9.907 1.00 89.75 103 ALA A C 1
ATOM 768 O O . ALA A 1 103 ? 22.578 -12.299 -10.962 1.00 89.75 103 ALA A O 1
ATOM 769 N N . ALA A 1 104 ? 22.832 -12.448 -8.745 1.00 88.19 104 ALA A N 1
ATOM 770 C CA . ALA A 1 104 ? 23.695 -11.271 -8.624 1.00 88.19 104 ALA A CA 1
ATOM 771 C C . ALA A 1 104 ? 25.023 -11.392 -9.403 1.00 88.19 104 ALA A C 1
ATOM 773 O O . ALA A 1 104 ? 25.617 -10.375 -9.774 1.00 88.19 104 ALA A O 1
ATOM 774 N N . ARG A 1 105 ? 25.488 -12.619 -9.683 1.00 90.06 105 ARG A N 1
ATOM 775 C CA . ARG A 1 105 ? 26.688 -12.864 -10.503 1.00 90.06 105 ARG A CA 1
ATOM 776 C C . ARG A 1 105 ? 26.440 -12.659 -11.996 1.00 90.06 105 ARG A C 1
ATOM 778 O O . ARG A 1 105 ? 27.403 -12.505 -12.735 1.00 90.06 105 ARG A O 1
ATOM 785 N N . GLU A 1 106 ? 25.183 -12.625 -12.433 1.00 85.62 106 GLU A N 1
ATOM 786 C CA . GLU A 1 106 ? 24.791 -12.435 -13.837 1.00 85.62 106 GLU A CA 1
ATOM 787 C C . GLU A 1 106 ? 24.553 -10.955 -14.188 1.00 85.62 106 GLU A C 1
ATOM 789 O O . GLU A 1 106 ? 23.833 -10.618 -15.129 1.00 85.62 106 GLU A O 1
ATOM 794 N N . THR A 1 107 ? 25.155 -10.042 -13.424 1.00 74.06 107 THR A N 1
ATOM 795 C CA . THR A 1 107 ? 25.100 -8.605 -13.703 1.00 74.06 107 THR A CA 1
ATOM 796 C C . THR A 1 107 ? 26.022 -8.230 -14.876 1.00 74.06 107 THR A C 1
ATOM 798 O O . THR A 1 107 ? 27.127 -8.765 -14.980 1.00 74.06 107 THR A O 1
ATOM 801 N N . PRO A 1 108 ? 25.622 -7.291 -15.762 1.00 75.50 108 PRO A N 1
ATOM 802 C CA . PRO A 1 108 ? 24.376 -6.521 -15.758 1.00 75.50 108 PRO A CA 1
ATOM 803 C C . PRO A 1 108 ? 23.202 -7.266 -16.425 1.00 75.50 108 PRO A C 1
ATOM 805 O O . PRO A 1 108 ? 23.331 -7.803 -17.520 1.00 75.50 108 PRO A O 1
ATOM 808 N N . GLY A 1 109 ? 22.017 -7.226 -15.809 1.00 76.56 109 GLY A N 1
ATOM 809 C CA . GLY A 1 109 ? 20.800 -7.794 -16.392 1.00 76.56 109 GLY A CA 1
ATOM 810 C C . GLY A 1 109 ? 19.659 -7.900 -15.384 1.00 76.56 109 GLY A C 1
ATOM 811 O O . GLY A 1 109 ? 19.888 -7.979 -14.184 1.00 76.56 109 GLY A O 1
ATOM 812 N N . LEU A 1 110 ? 18.412 -7.887 -15.862 1.00 83.94 110 LEU A N 1
ATOM 813 C CA . LEU A 1 110 ? 17.219 -8.044 -15.014 1.00 83.94 110 LEU A CA 1
ATOM 814 C C . LEU A 1 110 ? 16.620 -9.458 -15.124 1.00 83.94 110 LEU A C 1
ATOM 816 O O . LEU A 1 110 ? 15.692 -9.796 -14.391 1.00 83.94 110 LEU A O 1
ATOM 820 N N . ASP A 1 111 ? 17.115 -10.279 -16.055 1.00 86.25 111 ASP A N 1
ATOM 821 C CA . ASP A 1 111 ? 16.527 -11.585 -16.350 1.00 86.25 111 ASP A CA 1
ATOM 822 C C . ASP A 1 111 ? 16.744 -12.593 -15.227 1.00 86.25 111 ASP A C 1
ATOM 824 O O . ASP A 1 111 ? 15.781 -13.198 -14.755 1.00 86.25 111 ASP A O 1
ATOM 828 N N . ALA A 1 112 ? 17.969 -12.667 -14.710 1.00 87.88 112 ALA A N 1
ATOM 829 C CA . ALA A 1 112 ? 18.290 -13.472 -13.541 1.00 87.88 112 ALA A CA 1
ATOM 830 C C . ALA A 1 112 ? 17.435 -13.087 -12.319 1.00 87.88 112 ALA A C 1
ATOM 832 O O . ALA A 1 112 ? 17.078 -13.942 -11.520 1.00 87.88 112 ALA A O 1
ATOM 833 N N . HIS A 1 113 ? 17.027 -11.816 -12.206 1.00 87.94 113 HIS A N 1
ATOM 834 C CA . HIS A 1 113 ? 16.248 -11.291 -11.079 1.00 87.94 113 HIS A CA 1
ATOM 835 C C . HIS A 1 113 ? 14.719 -11.371 -11.256 1.00 87.94 113 HIS A C 1
ATOM 837 O O . HIS A 1 113 ? 13.975 -10.969 -10.353 1.00 87.94 113 HIS A O 1
ATOM 843 N N . HIS A 1 114 ? 14.216 -11.895 -12.382 1.00 86.81 114 HIS A N 1
ATOM 844 C CA . HIS A 1 114 ? 12.773 -11.985 -12.663 1.00 86.81 114 HIS A CA 1
ATOM 845 C C . HIS A 1 114 ? 11.932 -12.565 -11.519 1.00 86.81 114 HIS A C 1
ATOM 847 O O . HIS A 1 114 ? 10.887 -11.973 -11.234 1.00 86.81 114 HIS A O 1
ATOM 853 N N . PRO A 1 115 ? 12.329 -13.666 -10.848 1.00 83.56 115 PRO A N 1
ATOM 854 C CA . PRO A 1 115 ? 11.511 -14.263 -9.792 1.00 83.56 115 PRO A CA 1
ATOM 855 C C . PRO A 1 115 ? 11.186 -13.297 -8.643 1.00 83.56 115 PRO A C 1
ATOM 857 O O . PRO A 1 115 ? 10.074 -13.323 -8.119 1.00 83.56 115 PRO A O 1
ATOM 860 N N . TRP A 1 116 ? 12.116 -12.401 -8.293 1.00 84.25 116 TRP A N 1
ATOM 861 C CA . TRP A 1 116 ? 11.942 -11.429 -7.205 1.00 84.25 116 TRP A CA 1
ATOM 862 C C . TRP A 1 116 ? 11.274 -10.131 -7.645 1.00 84.25 116 TRP A C 1
ATOM 864 O O . TRP A 1 116 ? 10.633 -9.472 -6.833 1.00 84.25 116 TRP A O 1
ATOM 874 N N . VAL A 1 117 ? 11.423 -9.740 -8.912 1.00 85.19 117 VAL A N 1
ATOM 875 C CA . VAL A 1 117 ? 10.867 -8.477 -9.424 1.00 85.19 117 VAL A CA 1
ATOM 876 C C . VAL A 1 117 ? 9.421 -8.652 -9.887 1.00 85.19 117 VAL A C 1
ATOM 878 O O . VAL A 1 117 ? 8.598 -7.754 -9.707 1.00 85.19 117 VAL A O 1
ATOM 881 N N . ARG A 1 118 ? 9.094 -9.816 -10.462 1.00 84.88 118 ARG A N 1
ATOM 882 C CA . ARG A 1 118 ? 7.777 -10.103 -11.035 1.00 84.88 118 ARG A CA 1
ATOM 883 C C . ARG A 1 118 ? 6.682 -10.139 -9.974 1.00 84.88 118 ARG A C 1
ATOM 885 O O . ARG A 1 118 ? 5.700 -9.435 -10.144 1.00 84.88 118 ARG A O 1
ATOM 892 N N . VAL A 1 119 ? 6.827 -10.938 -8.912 1.00 73.88 119 VAL A N 1
ATOM 893 C CA . VAL A 1 119 ? 5.872 -11.073 -7.782 1.00 73.88 119 VAL A CA 1
ATOM 894 C C . VAL A 1 119 ? 4.392 -11.016 -8.222 1.00 73.88 119 VAL A C 1
ATOM 896 O O . VAL A 1 119 ? 3.693 -10.032 -7.970 1.00 73.88 119 VAL A O 1
ATOM 899 N N . ASP A 1 120 ? 3.915 -12.045 -8.935 1.00 77.19 120 ASP A N 1
ATOM 900 C CA . ASP A 1 120 ? 2.577 -12.144 -9.567 1.00 77.19 120 ASP A CA 1
ATOM 901 C C . ASP A 1 120 ? 2.278 -11.103 -10.681 1.00 77.19 120 ASP A C 1
ATOM 903 O O . ASP A 1 120 ? 1.233 -11.149 -11.336 1.00 77.19 120 ASP A O 1
ATOM 907 N N . MET A 1 121 ? 3.159 -10.129 -10.934 1.00 79.88 121 MET A N 1
ATOM 908 C CA . MET A 1 121 ? 3.011 -9.121 -11.991 1.00 79.88 121 MET A CA 1
ATOM 909 C C . MET A 1 121 ? 3.651 -9.598 -13.296 1.00 79.88 121 MET A C 1
ATOM 911 O O . MET A 1 121 ? 4.635 -9.037 -13.770 1.00 79.88 121 MET A O 1
ATOM 915 N N . HIS A 1 122 ? 3.074 -10.627 -13.917 1.00 81.50 122 HIS A N 1
ATOM 916 C CA . HIS A 1 122 ? 3.620 -11.235 -15.141 1.00 81.50 122 HIS A CA 1
ATOM 917 C C . HIS A 1 122 ? 3.823 -10.260 -16.316 1.00 81.50 122 HIS A C 1
ATOM 919 O O . HIS A 1 122 ? 4.678 -10.494 -17.164 1.00 81.50 122 HIS A O 1
ATOM 925 N N . ASP A 1 123 ? 3.103 -9.136 -16.321 1.00 83.75 123 ASP A N 1
ATOM 926 C CA . ASP A 1 123 ? 3.194 -8.094 -17.345 1.00 83.75 123 ASP A CA 1
ATOM 927 C C . ASP A 1 123 ? 4.039 -6.875 -16.908 1.00 83.75 123 ASP A C 1
ATOM 929 O O . ASP A 1 123 ? 3.897 -5.799 -17.487 1.00 83.75 123 ASP A O 1
ATOM 933 N N . TYR A 1 124 ? 4.893 -6.983 -15.878 1.00 84.88 124 TYR A N 1
ATOM 934 C CA . TYR A 1 124 ? 5.596 -5.817 -15.312 1.00 84.88 124 TYR A CA 1
ATOM 935 C C . TYR A 1 124 ? 6.550 -5.113 -16.295 1.00 84.88 124 TYR A C 1
ATOM 937 O O . TYR A 1 124 ? 6.739 -3.904 -16.186 1.00 84.88 124 TYR A O 1
ATOM 945 N N . ARG A 1 125 ? 7.116 -5.849 -17.265 1.00 88.25 125 ARG A N 1
ATOM 946 C CA . ARG A 1 125 ? 7.942 -5.288 -18.352 1.00 88.25 125 ARG A CA 1
ATOM 947 C C . ARG A 1 125 ? 7.135 -4.844 -19.563 1.00 88.25 125 ARG A C 1
ATOM 949 O O . ARG A 1 125 ? 7.712 -4.380 -20.536 1.00 88.25 125 ARG A O 1
ATOM 956 N N . MET A 1 126 ? 5.822 -5.038 -19.576 1.00 88.94 126 MET A N 1
ATOM 957 C CA . MET A 1 126 ? 5.034 -4.679 -20.744 1.00 88.94 126 MET A CA 1
ATOM 958 C C . MET A 1 126 ? 4.945 -3.165 -20.878 1.00 88.94 126 MET A C 1
ATOM 960 O O . MET A 1 126 ? 4.563 -2.468 -19.935 1.00 88.94 126 MET A O 1
ATOM 964 N N . GLU A 1 127 ? 5.218 -2.669 -22.080 1.00 89.31 127 GLU A N 1
ATOM 965 C CA . GLU A 1 127 ? 5.013 -1.265 -22.394 1.00 89.31 127 GLU A CA 1
ATOM 966 C C . GLU A 1 127 ? 3.546 -0.854 -22.135 1.00 89.31 127 GLU A C 1
ATOM 968 O O . GLU A 1 127 ? 2.591 -1.544 -22.509 1.00 89.31 127 GLU A O 1
ATOM 973 N N . ALA A 1 128 ? 3.348 0.286 -21.469 1.00 87.00 128 ALA A N 1
ATOM 974 C CA . ALA A 1 128 ? 2.019 0.799 -21.160 1.00 87.00 128 ALA A CA 1
ATOM 975 C C . ALA A 1 128 ? 1.332 1.366 -22.414 1.00 87.00 128 ALA A C 1
ATOM 977 O O . ALA A 1 128 ? 1.867 2.235 -23.102 1.00 87.00 128 ALA A O 1
ATOM 978 N N . GLY A 1 129 ? 0.099 0.932 -22.689 1.00 88.69 129 GLY A N 1
ATOM 979 C CA . GLY A 1 129 ? -0.697 1.507 -23.771 1.00 88.69 129 GLY A CA 1
ATOM 980 C C . GLY A 1 129 ? -1.223 2.915 -23.464 1.00 88.69 129 GLY A C 1
ATOM 981 O O . GLY A 1 129 ? -1.321 3.353 -22.316 1.00 88.69 129 GLY A O 1
ATOM 982 N N . ARG A 1 130 ? -1.642 3.635 -24.514 1.00 89.38 130 ARG A N 1
ATOM 983 C CA . ARG A 1 130 ? -2.164 5.014 -24.405 1.00 89.38 130 ARG A CA 1
ATOM 984 C C . ARG A 1 130 ? -3.365 5.132 -23.461 1.00 89.38 130 ARG A C 1
ATOM 986 O O . ARG A 1 130 ? -3.490 6.130 -22.760 1.00 89.38 130 ARG A O 1
ATOM 993 N N . LEU A 1 131 ? -4.252 4.135 -23.438 1.00 87.44 131 LEU A N 1
ATOM 994 C CA . LEU A 1 131 ? -5.432 4.140 -22.564 1.00 87.44 131 LEU A CA 1
ATOM 995 C C . LEU A 1 131 ? -5.042 3.969 -21.094 1.00 87.44 131 LEU A C 1
ATOM 997 O O . LEU A 1 131 ? -5.542 4.709 -20.244 1.00 87.44 131 LEU A O 1
ATOM 1001 N N . ARG A 1 132 ? -4.116 3.046 -20.803 1.00 87.25 132 ARG A N 1
ATOM 1002 C CA . ARG A 1 132 ? -3.516 2.888 -19.474 1.00 87.25 132 ARG A CA 1
ATOM 1003 C C . ARG A 1 132 ? -2.890 4.200 -19.005 1.00 87.25 132 ARG A C 1
ATOM 1005 O O . ARG A 1 132 ? -3.238 4.672 -17.927 1.00 87.25 132 ARG A O 1
ATOM 1012 N N . LEU A 1 133 ? -2.052 4.825 -19.835 1.00 87.62 133 LEU A N 1
ATOM 1013 C CA . LEU A 1 133 ? -1.402 6.102 -19.516 1.00 87.62 133 LEU A CA 1
ATOM 1014 C C . LEU A 1 133 ? -2.412 7.231 -19.270 1.00 87.62 133 LEU A C 1
ATOM 1016 O O . LEU A 1 133 ? -2.307 7.922 -18.263 1.00 87.62 133 LEU A O 1
ATOM 1020 N N . ARG A 1 134 ? -3.443 7.373 -20.114 1.00 89.19 134 ARG A N 1
ATOM 1021 C CA . ARG A 1 134 ? -4.519 8.363 -19.907 1.00 89.19 134 ARG A CA 1
ATOM 1022 C C . ARG A 1 134 ? -5.256 8.154 -18.586 1.00 89.19 134 ARG A C 1
ATOM 1024 O O . ARG A 1 134 ? -5.538 9.118 -17.884 1.00 89.19 134 ARG A O 1
ATOM 1031 N N . ARG A 1 135 ? -5.556 6.902 -18.225 1.00 86.94 135 ARG A N 1
ATOM 1032 C CA . ARG A 1 135 ? -6.204 6.578 -16.945 1.00 86.94 135 ARG A CA 1
ATOM 1033 C C . ARG A 1 135 ? -5.308 6.904 -15.751 1.00 86.94 135 ARG A C 1
ATOM 1035 O O . ARG A 1 135 ? -5.823 7.351 -14.729 1.00 86.94 135 ARG A O 1
ATOM 1042 N N . ILE A 1 136 ? -4.006 6.640 -15.861 1.00 86.56 136 ILE A N 1
ATOM 1043 C CA . ILE A 1 136 ? -3.023 7.005 -14.834 1.00 86.56 136 ILE A CA 1
ATOM 1044 C C . ILE A 1 136 ? -2.972 8.529 -14.698 1.00 86.56 136 ILE A C 1
ATOM 1046 O O . ILE A 1 136 ? -3.140 9.013 -13.585 1.00 86.56 136 ILE A O 1
ATOM 1050 N N . GLY A 1 137 ? -2.847 9.262 -15.810 1.00 87.94 137 GLY A N 1
ATOM 1051 C CA . GLY A 1 137 ? -2.871 10.729 -15.840 1.00 87.94 137 GLY A CA 1
ATOM 1052 C C . GLY A 1 137 ? -4.107 11.294 -15.144 1.00 87.94 137 GLY A C 1
ATOM 1053 O O . GLY A 1 137 ? -3.975 11.961 -14.131 1.00 87.94 137 GLY A O 1
ATOM 1054 N N . HIS A 1 138 ? -5.305 10.866 -15.552 1.00 88.81 138 HIS A N 1
ATOM 1055 C CA . HIS A 1 138 ? -6.556 11.313 -14.927 1.00 88.81 138 HIS A CA 1
ATOM 1056 C C . HIS A 1 138 ? -6.640 11.032 -13.414 1.00 88.81 138 HIS A C 1
ATOM 1058 O O . HIS A 1 138 ? -7.312 11.744 -12.672 1.00 88.81 138 HIS A O 1
ATOM 1064 N N . LYS A 1 139 ? -5.998 9.963 -12.929 1.00 87.12 139 LYS A N 1
ATOM 1065 C CA . LYS A 1 139 ? -5.927 9.680 -11.489 1.00 87.12 139 LYS A CA 1
ATOM 1066 C C . LYS A 1 139 ? -4.935 10.590 -10.774 1.00 87.12 139 LYS A C 1
ATOM 1068 O O . LYS A 1 139 ? -5.201 10.957 -9.636 1.00 87.12 139 LYS A O 1
ATOM 1073 N N . LEU A 1 140 ? -3.811 10.908 -11.413 1.00 86.88 140 LEU A N 1
ATOM 1074 C CA . LEU A 1 140 ? -2.807 11.830 -10.883 1.00 86.88 140 LEU A CA 1
ATOM 1075 C C . LEU A 1 140 ? -3.319 13.272 -10.863 1.00 86.88 140 LEU A C 1
ATOM 1077 O O . LEU A 1 140 ? -3.054 13.966 -9.892 1.00 86.88 140 LEU A O 1
ATOM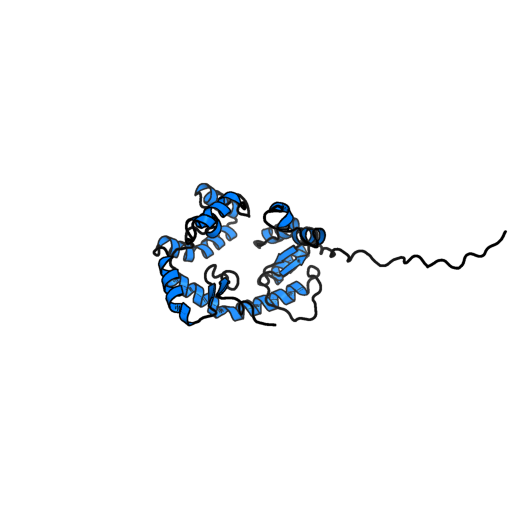 1081 N N . ASP A 1 141 ? -4.145 13.671 -11.832 1.00 89.56 141 ASP A N 1
ATOM 1082 C CA . ASP A 1 141 ? -4.816 14.982 -11.844 1.00 89.56 141 ASP A CA 1
ATOM 1083 C C . ASP A 1 141 ? -5.711 15.202 -10.609 1.00 89.56 141 ASP A C 1
ATOM 1085 O O . ASP A 1 141 ? -6.055 16.327 -10.273 1.00 89.56 141 ASP A O 1
ATOM 1089 N N . ARG A 1 142 ? -6.096 14.118 -9.923 1.00 88.69 142 ARG A N 1
ATOM 1090 C CA . ARG A 1 142 ? -6.911 14.130 -8.700 1.00 88.69 142 ARG A CA 1
ATOM 1091 C C . ARG A 1 142 ? -6.097 13.886 -7.430 1.00 88.69 142 ARG A C 1
ATOM 1093 O O . ARG A 1 142 ? -6.675 13.576 -6.389 1.00 88.69 142 ARG A O 1
ATOM 1100 N N . LEU A 1 143 ? -4.767 13.919 -7.516 1.00 87.94 143 LEU A N 1
ATOM 1101 C CA . LEU A 1 143 ? -3.896 13.595 -6.390 1.00 87.94 143 LEU A CA 1
ATOM 1102 C C . LEU A 1 143 ? -4.165 14.516 -5.198 1.00 87.94 143 LEU A C 1
ATOM 1104 O O . LEU A 1 143 ? -4.320 14.003 -4.094 1.00 87.94 143 LEU A O 1
ATOM 1108 N N . ASP A 1 144 ? -4.279 15.822 -5.424 1.00 90.62 144 ASP A N 1
ATOM 1109 C CA . ASP A 1 144 ? -4.488 16.797 -4.350 1.00 90.62 144 ASP A CA 1
ATOM 1110 C C . ASP A 1 144 ? -5.809 16.546 -3.609 1.00 90.62 144 ASP A C 1
ATOM 1112 O O . ASP A 1 144 ? -5.798 16.374 -2.391 1.00 90.62 144 ASP A O 1
ATOM 1116 N N . ASP A 1 145 ? -6.917 16.343 -4.334 1.00 92.25 145 ASP A N 1
ATOM 1117 C CA . ASP A 1 145 ? -8.211 15.967 -3.742 1.00 92.25 145 ASP A CA 1
ATOM 1118 C C . ASP A 1 145 ? -8.112 14.694 -2.882 1.00 92.25 145 ASP A C 1
ATOM 1120 O O . ASP A 1 145 ? -8.723 14.577 -1.815 1.00 92.25 145 ASP A O 1
ATOM 1124 N N . VAL A 1 146 ? -7.364 13.694 -3.366 1.00 91.38 146 VAL A N 1
ATOM 1125 C CA . VAL A 1 146 ? -7.163 12.429 -2.648 1.00 91.38 146 VAL A CA 1
ATOM 1126 C C . VAL A 1 146 ? -6.320 12.653 -1.396 1.00 91.38 146 VAL A C 1
ATOM 1128 O O . VAL A 1 146 ? -6.633 12.080 -0.353 1.00 91.38 146 VAL A O 1
ATOM 1131 N N . LEU A 1 147 ? -5.273 13.474 -1.470 1.00 91.75 147 LEU A N 1
ATOM 1132 C CA . LEU A 1 147 ? -4.443 13.816 -0.319 1.00 91.75 147 LEU A CA 1
ATOM 1133 C C . LEU A 1 147 ? -5.248 14.586 0.730 1.00 91.75 147 LEU A C 1
ATOM 1135 O O . LEU A 1 147 ? -5.155 14.253 1.910 1.00 91.75 147 LEU A O 1
ATOM 1139 N N . ASP A 1 148 ? -6.095 15.528 0.327 1.00 94.19 148 ASP A N 1
ATOM 1140 C CA . ASP A 1 148 ? -6.962 16.269 1.244 1.00 94.19 148 ASP A CA 1
ATOM 1141 C C . ASP A 1 148 ? -7.985 15.354 1.925 1.00 94.19 148 ASP A C 1
ATOM 1143 O O . ASP A 1 148 ? -8.129 15.373 3.153 1.00 94.19 148 ASP A O 1
ATOM 1147 N N . ALA A 1 149 ? -8.619 14.457 1.166 1.00 94.38 149 ALA A N 1
ATOM 1148 C CA . ALA A 1 149 ? -9.513 13.449 1.728 1.00 94.38 149 ALA A CA 1
ATOM 1149 C C . ALA A 1 149 ? -8.781 12.490 2.689 1.00 94.38 149 ALA A C 1
ATOM 1151 O O . ALA A 1 149 ? -9.302 12.157 3.758 1.00 94.38 149 ALA A O 1
ATOM 1152 N N . CYS A 1 150 ? -7.557 12.071 2.354 1.00 94.00 150 CYS A N 1
ATOM 1153 C CA . CYS A 1 150 ? -6.712 11.251 3.224 1.00 94.00 150 CYS A CA 1
ATOM 1154 C C . CYS A 1 150 ? -6.295 11.997 4.497 1.00 94.00 150 CYS A C 1
ATOM 1156 O O . CYS A 1 150 ? -6.246 11.383 5.565 1.00 94.00 150 CYS A O 1
ATOM 1158 N N . ARG A 1 151 ? -6.009 13.301 4.414 1.00 94.62 151 ARG A N 1
ATOM 1159 C CA . ARG A 1 151 ? -5.681 14.147 5.569 1.00 94.62 151 ARG A CA 1
ATOM 1160 C C . ARG A 1 151 ? -6.864 14.230 6.527 1.00 94.62 151 ARG A C 1
ATOM 1162 O O . ARG A 1 151 ? -6.700 13.892 7.695 1.00 94.62 151 ARG A O 1
ATOM 1169 N N . ALA A 1 152 ? -8.049 14.574 6.022 1.00 95.44 152 ALA A N 1
ATOM 1170 C CA . ALA A 1 152 ? -9.272 14.644 6.823 1.00 95.44 152 ALA A CA 1
ATOM 1171 C C . ALA A 1 152 ? -9.638 13.281 7.438 1.00 95.44 152 ALA A C 1
ATOM 1173 O O . ALA A 1 152 ? -10.000 13.181 8.610 1.00 95.44 152 ALA A O 1
ATOM 1174 N N . GLY A 1 153 ? -9.503 12.200 6.664 1.00 96.06 153 GLY A N 1
ATOM 1175 C CA . GLY A 1 153 ? -9.718 10.842 7.158 1.00 96.06 153 GLY A CA 1
ATOM 1176 C C . GLY A 1 153 ? -8.704 10.433 8.226 1.00 96.06 153 GLY A C 1
ATOM 1177 O O . GLY A 1 153 ? -9.067 9.786 9.206 1.00 96.06 153 GLY A O 1
ATOM 1178 N N . THR A 1 154 ? -7.444 10.839 8.070 1.00 94.81 154 THR A N 1
ATOM 1179 C CA . THR A 1 154 ? -6.396 10.601 9.065 1.00 94.81 154 THR A CA 1
ATOM 1180 C C . THR A 1 154 ? -6.683 11.364 10.349 1.00 94.81 154 THR A C 1
ATOM 1182 O O . THR A 1 154 ? -6.592 10.779 11.420 1.00 94.81 154 THR A O 1
ATOM 1185 N N . GLU A 1 155 ? -7.071 12.633 10.260 1.00 94.25 155 GLU A N 1
ATOM 1186 C CA . GLU A 1 155 ? -7.440 13.445 11.420 1.00 94.25 155 GLU A CA 1
ATOM 1187 C C . GLU A 1 155 ? -8.583 12.808 12.217 1.00 94.25 155 GLU A C 1
ATOM 1189 O O . GLU A 1 155 ? -8.474 12.648 13.430 1.00 94.25 155 GLU A O 1
ATOM 1194 N N . LEU A 1 156 ? -9.630 12.342 11.527 1.00 95.56 156 LEU A N 1
ATOM 1195 C CA . LEU A 1 156 ? -10.740 11.630 12.160 1.00 95.56 156 LEU A CA 1
ATOM 1196 C C . LEU A 1 156 ? -10.278 10.340 12.838 1.00 95.56 156 LEU A C 1
ATOM 1198 O O . LEU A 1 156 ? -10.648 10.074 13.972 1.00 95.56 156 LEU A O 1
ATOM 1202 N N . LEU A 1 157 ? -9.477 9.518 12.161 1.00 95.19 157 LEU A N 1
ATOM 1203 C CA . LEU A 1 157 ? -9.010 8.258 12.742 1.00 95.19 157 LEU A CA 1
ATOM 1204 C C . LEU A 1 157 ? -8.123 8.489 13.967 1.00 95.19 157 LEU A C 1
ATOM 1206 O O . LEU A 1 157 ? -8.219 7.738 14.937 1.00 95.19 157 LEU A O 1
ATOM 1210 N N . LEU A 1 158 ? -7.305 9.541 13.943 1.00 92.94 158 LEU A N 1
ATOM 1211 C CA . LEU A 1 158 ? -6.431 9.908 15.050 1.00 92.94 158 LEU A CA 1
ATOM 1212 C C . LEU A 1 158 ? -7.172 10.489 16.258 1.00 92.94 158 LEU A C 1
ATOM 1214 O O . LEU A 1 158 ? -6.630 10.441 17.356 1.00 92.94 158 LEU A O 1
ATOM 1218 N N . SER A 1 159 ? -8.399 10.987 16.091 1.00 92.81 159 SER A N 1
ATOM 1219 C CA . SER A 1 159 ? -9.238 11.413 17.219 1.00 92.81 159 SER A CA 1
ATOM 1220 C C . SER A 1 159 ? -9.993 10.260 17.891 1.00 92.81 159 SER A C 1
ATOM 1222 O O . SER A 1 159 ? -10.682 10.470 18.889 1.00 92.81 159 SER A O 1
ATOM 1224 N N . THR A 1 160 ? -9.873 9.032 17.373 1.00 94.94 160 THR A N 1
ATOM 1225 C CA . THR A 1 160 ? -10.526 7.856 17.962 1.00 94.94 160 THR A CA 1
ATOM 1226 C C . THR A 1 160 ? -9.714 7.245 19.112 1.00 94.94 160 THR A C 1
ATOM 1228 O O . THR A 1 160 ? -8.487 7.351 19.119 1.00 94.94 160 THR A O 1
ATOM 1231 N N . PRO A 1 161 ? -10.351 6.496 20.038 1.00 94.44 161 PRO A N 1
ATOM 1232 C CA . PRO A 1 161 ? -9.649 5.828 21.141 1.00 94.44 161 PRO A CA 1
ATOM 1233 C C . PRO A 1 161 ? -8.622 4.769 20.715 1.00 94.44 161 PRO A C 1
ATOM 1235 O O . PRO A 1 161 ? -7.820 4.333 21.535 1.00 94.44 161 PRO A O 1
ATOM 1238 N N . TRP A 1 162 ? -8.666 4.307 19.460 1.00 95.88 162 TRP A N 1
ATOM 1239 C CA . TRP A 1 162 ? -7.730 3.310 18.935 1.00 95.88 162 TRP A CA 1
ATOM 1240 C C . TRP A 1 162 ? -6.439 3.928 18.393 1.00 95.88 162 TRP A C 1
ATOM 1242 O O . TRP A 1 162 ? -5.500 3.197 18.090 1.00 95.88 162 TRP A O 1
ATOM 1252 N N . ALA A 1 163 ? -6.371 5.247 18.229 1.00 92.75 163 ALA A N 1
ATOM 1253 C CA . ALA A 1 163 ? -5.139 5.908 17.828 1.00 92.75 163 ALA A CA 1
ATOM 1254 C C . ALA A 1 163 ? -4.198 6.100 19.025 1.00 92.75 163 ALA A C 1
ATOM 1256 O O . ALA A 1 163 ? -4.638 6.225 20.167 1.00 92.75 163 ALA A O 1
ATOM 1257 N N . LYS A 1 164 ? -2.888 6.139 18.760 1.00 82.69 164 LYS A N 1
ATOM 1258 C CA . LYS A 1 164 ? -1.898 6.554 19.763 1.00 82.69 164 LYS A CA 1
ATOM 1259 C C . LYS A 1 164 ? -1.688 8.074 19.716 1.00 82.69 164 LYS A C 1
ATOM 1261 O O . LYS A 1 164 ? -1.825 8.650 18.631 1.00 82.69 164 LYS A O 1
ATOM 1266 N N . PRO A 1 165 ? -1.377 8.719 20.859 1.00 66.81 165 PRO A N 1
ATOM 1267 C CA . PRO A 1 165 ? -1.124 10.157 20.919 1.00 66.81 165 PRO A CA 1
ATOM 1268 C C . PRO A 1 165 ? -0.037 10.582 19.928 1.00 66.81 165 PRO A C 1
ATOM 1270 O O . PRO A 1 165 ? 0.904 9.830 19.672 1.00 66.81 165 PRO A O 1
ATOM 1273 N N . ARG A 1 166 ? -0.172 11.784 19.360 1.00 66.94 166 ARG A N 1
ATOM 1274 C CA . ARG A 1 166 ? 0.793 12.347 18.410 1.00 66.94 166 ARG A CA 1
ATOM 1275 C C . ARG A 1 166 ? 1.657 13.429 19.047 1.00 66.94 166 ARG A C 1
ATOM 1277 O O . ARG A 1 166 ? 1.164 14.233 19.833 1.00 66.94 166 ARG A O 1
ATOM 1284 N N . ASP A 1 167 ? 2.896 13.502 18.573 1.00 61.69 167 ASP A N 1
ATOM 1285 C CA . ASP A 1 167 ? 3.773 14.658 18.750 1.00 61.69 167 ASP A CA 1
ATOM 1286 C C . ASP A 1 167 ? 3.324 15.847 17.880 1.00 61.69 167 ASP A C 1
ATOM 1288 O O . ASP A 1 167 ? 2.566 15.691 16.920 1.00 61.69 167 ASP A O 1
ATOM 1292 N N . ALA A 1 168 ? 3.834 17.040 18.207 1.00 57.41 168 ALA A N 1
ATOM 1293 C CA . ALA A 1 168 ? 3.402 18.385 17.791 1.00 57.41 168 ALA A CA 1
ATOM 1294 C C . ALA A 1 168 ? 3.378 18.715 16.276 1.00 57.41 168 ALA A C 1
ATOM 1296 O O . ALA A 1 168 ? 3.260 19.879 15.896 1.00 57.41 168 ALA A O 1
ATOM 1297 N N . HIS A 1 169 ? 3.555 17.741 15.386 1.00 61.09 169 HIS A N 1
ATOM 1298 C CA . HIS A 1 169 ? 3.618 17.957 13.941 1.00 61.09 169 HIS A CA 1
ATOM 1299 C C . HIS A 1 169 ? 2.241 17.663 13.337 1.00 61.09 169 HIS A C 1
ATOM 1301 O O . HIS A 1 169 ? 1.726 16.552 13.462 1.00 61.09 169 HIS A O 1
ATOM 1307 N N . GLY A 1 170 ? 1.632 18.672 12.705 1.00 72.88 170 GLY A N 1
ATOM 1308 C CA . GLY A 1 170 ? 0.261 18.609 12.187 1.00 72.88 170 GLY A CA 1
ATOM 1309 C C . GLY A 1 170 ? -0.045 17.396 11.293 1.00 72.88 170 GLY A C 1
ATOM 1310 O O . GLY A 1 170 ? 0.845 16.737 10.746 1.00 72.88 170 GLY A O 1
ATOM 1311 N N . THR A 1 171 ? -1.338 17.105 11.125 1.00 86.44 171 THR A N 1
ATOM 1312 C CA . THR A 1 171 ? -1.819 15.884 10.465 1.00 86.44 171 THR A CA 1
ATOM 1313 C C . THR A 1 171 ? -1.364 15.767 9.007 1.00 86.44 171 THR A C 1
ATOM 1315 O O . THR A 1 171 ? -1.688 16.600 8.159 1.00 86.44 171 THR A O 1
ATOM 1318 N N . GLN A 1 172 ? -0.646 14.678 8.716 1.00 88.81 172 GLN A N 1
ATOM 1319 C CA . GLN A 1 172 ? -0.224 14.280 7.370 1.00 88.81 172 GLN A CA 1
ATOM 1320 C C . GLN A 1 172 ? -1.270 13.378 6.685 1.00 88.81 172 GLN A C 1
ATOM 1322 O O . GLN A 1 172 ? -1.927 12.599 7.382 1.00 88.81 172 GLN A O 1
ATOM 1327 N N . PRO A 1 173 ? -1.395 13.414 5.344 1.00 90.56 173 PRO A N 1
ATOM 1328 C CA . PRO A 1 173 ? -2.253 12.506 4.581 1.00 90.56 173 PRO A CA 1
ATOM 1329 C C . PRO A 1 173 ? -1.632 11.104 4.506 1.00 90.56 173 PRO A C 1
ATOM 1331 O O . PRO A 1 173 ? -0.919 10.762 3.562 1.00 90.56 173 PRO A O 1
ATOM 1334 N N . LEU A 1 174 ? -1.858 10.284 5.534 1.00 89.44 174 LEU A N 1
ATOM 1335 C CA . LEU A 1 174 ? -1.276 8.944 5.598 1.00 89.44 174 LEU A CA 1
ATOM 1336 C C . LEU A 1 174 ? -1.914 8.017 4.557 1.00 89.44 174 LEU A C 1
ATOM 1338 O O . LEU A 1 174 ? -3.109 8.078 4.308 1.00 89.44 174 LEU A O 1
ATOM 1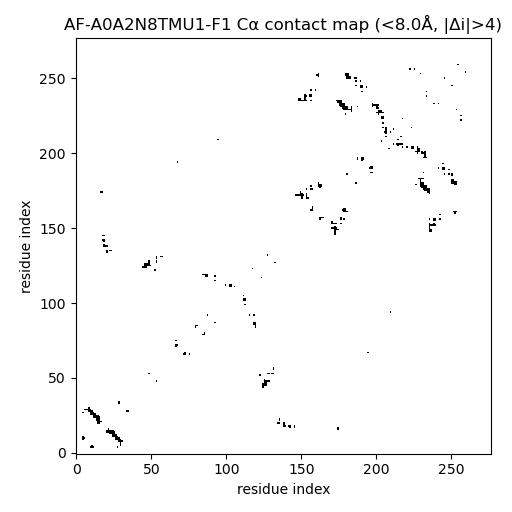342 N N . PHE A 1 175 ? -1.138 7.096 3.984 1.00 86.75 175 PHE A N 1
ATOM 1343 C CA . PHE A 1 175 ? -1.703 6.028 3.145 1.00 86.75 175 PHE A CA 1
ATOM 1344 C C . PHE A 1 175 ? -2.454 4.978 3.983 1.00 86.75 175 PHE A C 1
ATOM 1346 O O . PHE A 1 175 ? -3.463 4.417 3.551 1.00 86.75 175 PHE A O 1
ATOM 1353 N N . ARG A 1 176 ? -1.944 4.700 5.189 1.00 90.94 176 ARG A N 1
ATOM 1354 C CA . ARG A 1 176 ? -2.576 3.854 6.203 1.00 90.94 176 ARG A CA 1
ATOM 1355 C C . ARG A 1 176 ? -2.388 4.482 7.573 1.00 90.94 176 ARG A C 1
ATOM 1357 O O . ARG A 1 176 ? -1.276 4.877 7.912 1.00 90.94 176 ARG A O 1
ATOM 1364 N N . VAL A 1 177 ? -3.461 4.539 8.351 1.00 92.44 177 VAL A N 1
ATOM 1365 C CA . VAL A 1 177 ? -3.421 4.967 9.751 1.00 92.44 177 VAL A CA 1
ATOM 1366 C C . VAL A 1 177 ? -3.353 3.717 10.627 1.00 92.44 177 VAL A C 1
ATOM 1368 O O . VAL A 1 177 ? -4.277 2.901 10.554 1.00 92.44 177 VAL A O 1
ATOM 1371 N N . PRO A 1 178 ? -2.285 3.515 11.418 1.00 93.25 178 PRO A N 1
ATOM 1372 C CA . PRO A 1 178 ? -2.216 2.396 12.345 1.00 93.25 178 PRO A CA 1
ATOM 1373 C C . PRO A 1 178 ? -3.120 2.682 13.550 1.00 93.25 178 PRO A C 1
ATOM 1375 O O . PRO A 1 178 ? -2.808 3.526 14.388 1.00 93.25 178 PRO A O 1
ATOM 1378 N N . LEU A 1 179 ? -4.254 1.988 13.622 1.00 95.00 179 LEU A N 1
ATOM 1379 C CA . LEU A 1 179 ? -5.058 1.909 14.840 1.00 95.00 179 LEU A CA 1
ATOM 1380 C C . LEU A 1 179 ? -4.595 0.718 15.677 1.00 95.00 179 LEU A C 1
ATOM 1382 O O . LEU A 1 179 ? -4.168 -0.286 15.123 1.00 95.00 179 LEU A O 1
ATOM 1386 N N . PHE A 1 180 ? -4.717 0.788 16.994 1.00 95.44 180 PHE A N 1
ATOM 1387 C CA . PHE A 1 180 ? -4.247 -0.244 17.909 1.00 95.44 180 PHE A CA 1
ATOM 1388 C C . PHE A 1 180 ? -5.424 -0.869 18.645 1.00 95.44 180 PHE A C 1
ATOM 1390 O O . PHE A 1 180 ? -6.062 -0.246 19.496 1.00 95.44 180 PHE A O 1
ATOM 1397 N N . VAL A 1 181 ? -5.708 -2.123 18.305 1.00 96.12 181 VAL A N 1
ATOM 1398 C CA . VAL A 1 181 ? -6.830 -2.898 18.844 1.00 96.12 181 VAL A CA 1
ATOM 1399 C C . VAL A 1 181 ? -6.324 -4.099 19.640 1.00 96.12 181 VAL A C 1
ATOM 1401 O O . VAL A 1 181 ? -5.315 -4.713 19.293 1.00 96.12 181 VAL A O 1
ATOM 1404 N N . ALA A 1 182 ? -7.038 -4.451 20.709 1.00 95.94 182 ALA A N 1
ATOM 1405 C CA . ALA A 1 182 ? -6.699 -5.597 21.552 1.00 95.94 182 ALA A CA 1
ATOM 1406 C C . ALA A 1 182 ? -6.738 -6.915 20.764 1.00 95.94 182 ALA A C 1
ATOM 1408 O O . ALA A 1 182 ? -5.800 -7.703 20.845 1.00 95.94 182 ALA A O 1
ATOM 1409 N N . ASP A 1 183 ? -7.777 -7.102 19.945 1.00 95.31 183 ASP A N 1
ATOM 1410 C CA . ASP A 1 183 ? -7.937 -8.249 19.051 1.00 95.31 183 ASP A CA 1
ATOM 1411 C C . ASP A 1 183 ? -8.047 -7.769 17.596 1.00 95.31 183 ASP A C 1
ATOM 1413 O O . ASP A 1 183 ? -9.104 -7.332 17.121 1.00 95.31 183 ASP A O 1
ATOM 1417 N N . ARG A 1 184 ? -6.912 -7.815 16.890 1.00 94.00 184 ARG A N 1
ATOM 1418 C CA . ARG A 1 184 ? -6.816 -7.396 15.489 1.00 94.00 184 ARG A CA 1
ATOM 1419 C C . ARG A 1 184 ? -7.613 -8.307 14.569 1.00 94.00 184 ARG A C 1
ATOM 1421 O O . ARG A 1 184 ? -8.263 -7.810 13.651 1.00 94.00 184 ARG A O 1
ATOM 1428 N N . ASP A 1 185 ? -7.595 -9.610 14.809 1.00 92.50 185 ASP A N 1
ATOM 1429 C CA . ASP A 1 185 ? -8.209 -10.578 13.906 1.00 92.50 185 ASP A CA 1
ATOM 1430 C C . ASP A 1 185 ? -9.740 -10.501 13.989 1.00 92.50 185 ASP A C 1
ATOM 1432 O O . ASP A 1 185 ? -10.420 -10.496 12.955 1.00 92.50 185 ASP A O 1
ATOM 1436 N N . ALA A 1 186 ? -10.295 -10.302 15.190 1.00 94.81 186 ALA A N 1
ATOM 1437 C CA . ALA A 1 186 ? -11.717 -10.016 15.369 1.00 94.81 186 ALA A CA 1
ATOM 1438 C C . ALA A 1 186 ? -12.135 -8.698 14.694 1.00 94.81 186 ALA A C 1
ATOM 1440 O O . ALA A 1 186 ? -13.173 -8.650 14.018 1.00 94.81 186 ALA A O 1
ATOM 1441 N N . ALA A 1 187 ? -11.322 -7.642 14.810 1.00 95.75 187 ALA A N 1
ATOM 1442 C CA . ALA A 1 187 ? -11.571 -6.364 14.141 1.00 95.75 187 ALA A CA 1
ATOM 1443 C C . ALA A 1 187 ? -11.537 -6.503 12.606 1.00 95.75 187 ALA A C 1
ATOM 1445 O O . ALA A 1 187 ? -12.436 -6.016 11.912 1.00 95.75 187 ALA A O 1
ATOM 1446 N N . VAL A 1 188 ? -10.557 -7.233 12.061 1.00 93.31 188 VAL A N 1
ATOM 1447 C CA . VAL A 1 188 ? -10.467 -7.555 10.627 1.00 93.31 188 VAL A CA 1
ATOM 1448 C C . VAL A 1 188 ? -11.703 -8.328 10.169 1.00 93.31 188 VAL A C 1
ATOM 1450 O O . VAL A 1 188 ? -12.290 -7.993 9.137 1.00 93.31 188 VAL A O 1
ATOM 1453 N N . ALA A 1 189 ? -12.152 -9.323 10.937 1.00 92.88 189 ALA A N 1
ATOM 1454 C CA . ALA A 1 189 ? -13.360 -10.077 10.622 1.00 92.88 189 ALA A CA 1
ATOM 1455 C C . ALA A 1 189 ? -14.618 -9.188 10.631 1.00 92.88 189 ALA A C 1
ATOM 1457 O O . ALA A 1 189 ? -15.476 -9.322 9.752 1.00 92.88 189 ALA A O 1
ATOM 1458 N N . ALA A 1 190 ? -14.731 -8.252 11.579 1.00 95.00 190 ALA A N 1
ATOM 1459 C CA . ALA A 1 190 ? -15.833 -7.292 11.640 1.00 95.00 190 ALA A CA 1
ATOM 1460 C C . ALA A 1 190 ? -15.864 -6.356 10.423 1.00 95.00 190 ALA A C 1
ATOM 1462 O O . ALA A 1 190 ? -16.919 -6.170 9.809 1.00 95.00 190 ALA A O 1
ATOM 1463 N N . LEU A 1 191 ? -14.705 -5.835 10.022 1.00 94.25 191 LEU A N 1
ATOM 1464 C CA . LEU A 1 191 ? -14.550 -5.008 8.824 1.00 94.25 191 LEU A CA 1
ATOM 1465 C C . LEU A 1 191 ? -14.879 -5.788 7.547 1.00 94.25 191 LEU A C 1
ATOM 1467 O O . LEU A 1 191 ? -15.629 -5.301 6.693 1.00 94.25 191 LEU A O 1
ATOM 1471 N N . ALA A 1 192 ? -14.418 -7.036 7.451 1.00 90.38 192 ALA A N 1
ATOM 1472 C CA . ALA A 1 192 ? -14.690 -7.904 6.312 1.00 90.38 192 ALA A CA 1
ATOM 1473 C C . ALA A 1 192 ? -16.195 -8.166 6.125 1.00 90.38 192 ALA A C 1
ATOM 1475 O O . ALA A 1 192 ? -16.679 -8.154 4.991 1.00 90.38 192 ALA A O 1
ATOM 1476 N N . ARG A 1 193 ? -16.968 -8.314 7.215 1.00 89.31 193 ARG A N 1
ATOM 1477 C CA . ARG A 1 193 ? -18.441 -8.444 7.153 1.00 89.31 193 ARG A CA 1
ATOM 1478 C C . ARG A 1 193 ? -19.132 -7.220 6.539 1.00 89.31 193 ARG A C 1
ATOM 1480 O O . ARG A 1 193 ? -20.237 -7.347 6.018 1.00 89.31 193 ARG A O 1
ATOM 1487 N N . ARG A 1 194 ? -18.482 -6.053 6.553 1.00 88.69 194 ARG A N 1
ATOM 1488 C CA . ARG A 1 194 ? -18.944 -4.809 5.911 1.00 88.69 194 ARG A CA 1
ATOM 1489 C C . ARG A 1 194 ? -18.274 -4.540 4.560 1.00 88.69 194 ARG A C 1
ATOM 1491 O O . ARG A 1 194 ? -18.352 -3.428 4.043 1.00 88.69 194 ARG A O 1
ATOM 1498 N N . GLY A 1 195 ? -17.611 -5.544 3.985 1.00 85.44 195 GLY A N 1
ATOM 1499 C CA . GLY A 1 195 ? -16.930 -5.433 2.696 1.00 85.44 195 GLY A CA 1
ATOM 1500 C C . GLY A 1 195 ? -15.650 -4.595 2.736 1.00 85.44 195 GLY A C 1
ATOM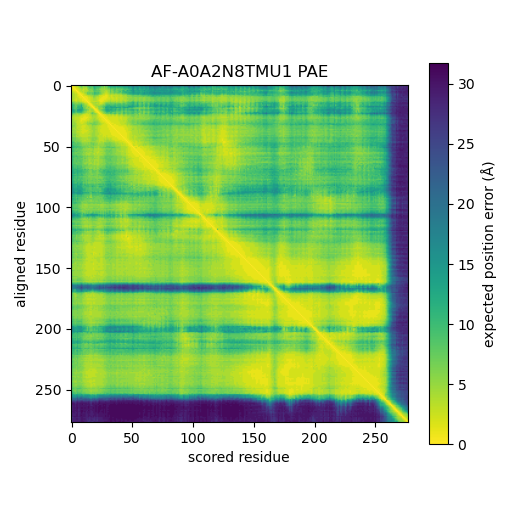 1501 O O . GLY A 1 195 ? -15.135 -4.226 1.682 1.00 85.44 195 GLY A O 1
ATOM 1502 N N . ILE A 1 196 ? -15.126 -4.287 3.927 1.00 88.12 196 ILE A N 1
ATOM 1503 C CA . ILE A 1 196 ? -13.866 -3.562 4.095 1.00 88.12 196 ILE A CA 1
ATOM 1504 C C . ILE A 1 196 ? -12.746 -4.589 4.220 1.00 88.12 196 ILE A C 1
ATOM 1506 O O . ILE A 1 196 ? -12.667 -5.332 5.194 1.00 88.12 196 ILE A O 1
ATOM 1510 N N . VAL A 1 197 ? -11.879 -4.635 3.211 1.00 83.94 197 VAL A N 1
ATOM 1511 C CA . VAL A 1 197 ? -10.680 -5.473 3.239 1.00 83.94 197 VAL A CA 1
ATOM 1512 C C . VAL A 1 197 ? -9.549 -4.673 3.866 1.00 83.94 197 VAL A C 1
ATOM 1514 O O . VAL A 1 197 ? -9.135 -3.646 3.325 1.00 83.94 197 VAL A O 1
ATOM 1517 N N . VAL A 1 198 ? -9.045 -5.163 4.992 1.00 83.38 198 VAL A N 1
ATOM 1518 C CA . VAL A 1 198 ? -7.813 -4.663 5.598 1.00 83.38 198 VAL A CA 1
ATOM 1519 C C . VAL A 1 198 ? -6.645 -5.295 4.843 1.00 83.38 198 VAL A C 1
ATOM 1521 O O . VAL A 1 198 ? -6.515 -6.516 4.808 1.00 83.38 198 VAL A O 1
ATOM 1524 N N . GLY A 1 199 ? -5.854 -4.468 4.164 1.00 74.94 199 GLY A N 1
ATOM 1525 C CA . GLY A 1 199 ? -4.606 -4.875 3.512 1.00 74.94 199 GLY A CA 1
ATOM 1526 C C . GLY A 1 199 ? -3.400 -4.327 4.271 1.00 74.94 199 GLY A C 1
ATOM 1527 O O . GLY A 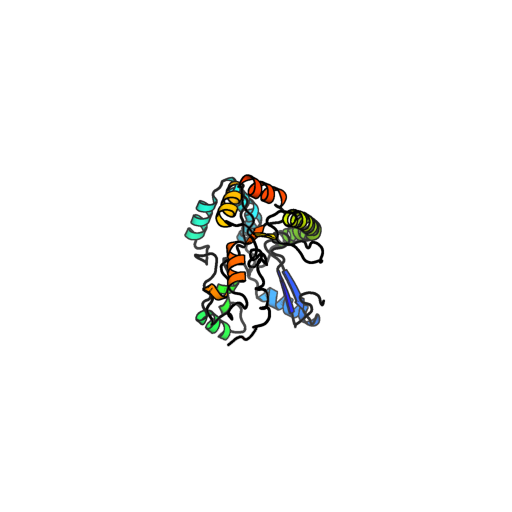1 199 ? -3.578 -3.519 5.176 1.00 74.94 199 GLY A O 1
ATOM 1528 N N . TYR A 1 200 ? -2.188 -4.713 3.859 1.00 69.56 200 TYR A N 1
ATOM 1529 C CA . TYR A 1 200 ? -0.928 -4.252 4.469 1.00 69.56 200 TYR A CA 1
ATOM 1530 C C . TYR A 1 200 ? -0.816 -4.576 5.959 1.00 69.56 200 TYR A C 1
ATOM 1532 O O . TYR A 1 200 ? -0.310 -3.759 6.723 1.00 69.56 200 TYR A O 1
ATOM 1540 N N . LEU A 1 201 ? -1.319 -5.747 6.367 1.00 75.56 201 LEU A N 1
ATOM 1541 C CA . LEU A 1 201 ? -1.117 -6.221 7.729 1.00 75.56 201 LEU A CA 1
ATOM 1542 C C . LEU A 1 201 ? 0.380 -6.227 8.021 1.00 75.56 201 LEU A C 1
ATOM 1544 O O . LEU A 1 201 ? 1.180 -6.703 7.217 1.00 75.56 201 LEU A O 1
ATOM 1548 N N . TYR A 1 202 ? 0.732 -5.652 9.163 1.00 76.56 202 TYR A N 1
ATOM 1549 C CA . TYR A 1 202 ? 2.073 -5.760 9.692 1.00 76.56 202 TYR A CA 1
ATOM 1550 C C . TYR A 1 202 ? 2.220 -7.201 10.171 1.00 76.56 202 TYR A C 1
ATOM 1552 O O . TYR A 1 202 ? 1.718 -7.589 11.227 1.00 76.56 202 TYR A O 1
ATOM 1560 N N . ASP A 1 203 ? 2.782 -8.016 9.291 1.00 75.56 203 ASP A N 1
ATOM 1561 C CA . ASP A 1 203 ? 3.255 -9.359 9.588 1.00 75.56 203 ASP A CA 1
ATOM 1562 C C . ASP A 1 203 ? 4.294 -9.318 10.736 1.00 75.56 203 ASP A C 1
ATOM 1564 O O . ASP A 1 203 ? 4.743 -8.226 11.108 1.00 75.56 203 ASP A O 1
ATOM 1568 N N . PRO A 1 204 ? 4.725 -10.470 11.292 1.00 82.38 204 PRO A N 1
ATOM 1569 C CA . PRO A 1 204 ? 5.799 -10.486 12.279 1.00 82.38 204 PRO A CA 1
ATOM 1570 C C . PRO A 1 204 ? 7.031 -9.689 11.805 1.00 82.38 204 PRO A C 1
ATOM 1572 O O . PRO A 1 204 ? 7.284 -9.658 10.585 1.00 82.38 204 PRO A O 1
ATOM 1575 N N . PRO A 1 205 ? 7.764 -9.051 12.743 1.00 87.12 205 PRO A N 1
ATOM 1576 C CA . PRO A 1 205 ? 9.024 -8.355 12.481 1.00 87.12 205 PRO A CA 1
ATOM 1577 C C . PRO A 1 205 ? 9.946 -9.119 11.522 1.00 87.12 205 PRO A C 1
ATOM 1579 O O . PRO A 1 205 ? 9.936 -10.347 11.500 1.00 87.12 205 PRO A O 1
ATOM 1582 N N . LEU A 1 206 ? 10.707 -8.400 10.685 1.00 85.38 206 LEU A N 1
ATOM 1583 C CA . LEU A 1 206 ? 11.548 -9.013 9.642 1.00 85.38 206 LEU A CA 1
ATOM 1584 C C . LEU A 1 206 ? 12.508 -10.061 10.220 1.00 85.38 206 LEU A C 1
ATOM 1586 O O . LEU A 1 206 ? 12.632 -11.156 9.679 1.00 85.38 206 LEU A O 1
ATOM 1590 N N . ASP A 1 207 ? 13.109 -9.739 11.355 1.00 87.75 207 ASP A N 1
ATOM 1591 C CA . ASP A 1 207 ? 14.032 -10.571 12.120 1.00 87.75 207 ASP A CA 1
ATOM 1592 C C . ASP A 1 207 ? 13.397 -11.833 12.717 1.00 87.75 207 ASP A C 1
ATOM 1594 O O . ASP A 1 207 ? 14.110 -12.807 12.950 1.00 87.75 207 ASP A O 1
ATOM 1598 N N . ASP A 1 208 ? 12.070 -11.888 12.872 1.00 87.31 208 ASP A N 1
ATOM 1599 C CA . ASP A 1 208 ? 11.382 -13.095 13.352 1.00 87.31 208 ASP A CA 1
ATOM 1600 C C . ASP A 1 208 ? 11.345 -14.222 12.299 1.00 87.31 208 ASP A C 1
ATOM 1602 O O . ASP A 1 208 ? 11.101 -15.374 12.657 1.00 87.31 208 ASP A O 1
ATOM 1606 N N . TYR A 1 209 ? 11.548 -13.925 11.007 1.00 85.06 209 TYR A N 1
ATOM 1607 C CA . TYR A 1 209 ? 11.433 -14.935 9.939 1.00 85.06 209 TYR A CA 1
ATOM 1608 C C . TYR A 1 209 ? 12.514 -14.880 8.859 1.00 85.06 209 TYR A C 1
ATOM 1610 O O . TYR A 1 209 ? 12.671 -15.855 8.128 1.00 85.06 209 TYR A O 1
ATOM 1618 N N . ALA A 1 210 ? 13.230 -13.765 8.709 1.00 85.56 210 ALA A N 1
ATOM 1619 C CA . ALA A 1 210 ? 14.257 -13.648 7.682 1.00 85.56 210 ALA A CA 1
ATOM 1620 C C . ALA A 1 210 ? 15.559 -14.357 8.075 1.00 85.56 210 ALA A C 1
ATOM 1622 O O . ALA A 1 210 ? 16.293 -14.795 7.200 1.00 85.56 210 ALA A O 1
ATOM 1623 N N . GLY A 1 211 ? 15.818 -14.523 9.375 1.00 82.25 211 GLY A N 1
ATOM 1624 C CA . GLY A 1 211 ? 17.074 -15.072 9.878 1.00 82.25 211 GLY A CA 1
ATOM 1625 C C . GLY A 1 211 ? 18.212 -14.047 9.873 1.00 82.25 211 GLY A C 1
ATOM 1626 O O . GLY A 1 211 ? 18.142 -13.001 9.226 1.00 82.25 211 GLY A O 1
ATOM 1627 N N . ALA A 1 212 ? 19.277 -14.362 10.613 1.00 85.44 212 ALA A N 1
ATOM 1628 C CA . ALA A 1 212 ? 20.408 -13.457 10.836 1.00 85.44 212 ALA A CA 1
ATOM 1629 C C . ALA A 1 212 ? 21.220 -13.143 9.563 1.00 85.44 212 ALA A C 1
ATOM 1631 O O . ALA A 1 212 ? 21.989 -12.191 9.545 1.00 85.44 212 ALA A O 1
ATOM 1632 N N . GLU A 1 213 ? 21.046 -13.922 8.493 1.00 83.25 213 GLU A N 1
ATOM 1633 C CA . GLU A 1 213 ? 21.697 -13.686 7.197 1.00 83.25 213 GLU A CA 1
ATOM 1634 C C . GLU A 1 213 ? 21.145 -12.450 6.467 1.00 83.25 213 GLU A C 1
ATOM 1636 O O . GLU A 1 213 ? 21.836 -11.867 5.636 1.00 83.25 213 GLU A O 1
ATOM 1641 N N . PHE A 1 214 ? 19.904 -12.047 6.765 1.00 82.06 214 PHE A N 1
ATOM 1642 C CA . PHE A 1 214 ? 19.188 -11.007 6.019 1.00 82.06 214 PHE A CA 1
ATOM 1643 C C . PHE A 1 214 ? 18.918 -9.733 6.814 1.00 82.06 214 PHE A C 1
ATOM 1645 O O . PHE A 1 214 ? 18.630 -8.692 6.220 1.00 82.06 214 PHE A O 1
ATOM 1652 N N . THR A 1 215 ? 18.943 -9.803 8.142 1.00 87.94 215 THR A N 1
ATOM 1653 C CA . THR A 1 215 ? 18.635 -8.658 8.998 1.00 87.94 215 THR A CA 1
ATOM 1654 C C . THR A 1 215 ? 19.295 -8.803 10.356 1.00 87.94 215 THR A C 1
ATOM 1656 O O . THR A 1 215 ? 19.352 -9.895 10.924 1.00 87.94 215 THR A O 1
ATOM 1659 N N . ASP A 1 216 ? 19.713 -7.669 10.906 1.00 89.62 216 ASP A N 1
ATOM 1660 C CA . ASP A 1 216 ? 20.047 -7.576 12.318 1.00 89.62 216 ASP A CA 1
ATOM 1661 C C . ASP A 1 216 ? 18.774 -7.718 13.172 1.00 89.62 216 ASP A C 1
ATOM 1663 O O . ASP A 1 216 ? 17.677 -7.367 12.706 1.00 89.62 216 ASP A O 1
ATOM 1667 N N . PRO A 1 217 ? 18.893 -8.203 14.422 1.00 87.06 217 PRO A N 1
ATOM 1668 C CA . PRO A 1 217 ? 17.789 -8.199 15.371 1.00 87.06 217 PRO A CA 1
ATOM 1669 C C . PRO A 1 217 ? 17.257 -6.787 15.614 1.00 87.06 217 PRO A C 1
ATOM 1671 O O . PRO A 1 217 ? 18.015 -5.817 15.700 1.00 87.06 217 PRO A O 1
ATOM 1674 N N . SER A 1 218 ? 15.943 -6.672 15.792 1.00 87.06 218 SER A N 1
ATOM 1675 C CA . SER A 1 218 ? 15.309 -5.416 16.171 1.00 87.06 218 SER A CA 1
ATOM 1676 C C . SER A 1 218 ? 15.903 -4.887 17.484 1.00 87.06 218 SER A C 1
ATOM 1678 O O . SER A 1 218 ? 16.032 -5.647 18.447 1.00 87.06 218 SER A O 1
ATOM 1680 N N . PRO A 1 219 ? 16.189 -3.576 17.596 1.00 89.56 219 PRO A N 1
ATOM 1681 C CA . PRO A 1 219 ? 16.648 -2.983 18.853 1.00 89.56 219 PRO A CA 1
ATOM 1682 C C . PRO A 1 219 ? 15.572 -3.021 19.953 1.00 89.56 219 PRO A C 1
ATOM 1684 O O . PRO A 1 219 ? 15.888 -2.846 21.126 1.00 89.56 219 PRO A O 1
ATOM 1687 N N . ALA A 1 220 ? 14.302 -3.247 19.590 1.00 89.62 220 ALA A N 1
ATOM 1688 C CA . ALA A 1 220 ? 13.185 -3.395 20.521 1.00 89.62 220 ALA A CA 1
ATOM 1689 C C . ALA A 1 220 ? 12.225 -4.515 20.056 1.00 89.62 220 ALA A C 1
ATOM 1691 O O . ALA A 1 220 ? 11.137 -4.227 19.538 1.00 89.62 220 ALA A O 1
ATOM 1692 N N . PRO A 1 221 ? 12.596 -5.801 20.225 1.00 89.69 221 PRO A N 1
ATOM 1693 C CA . PRO A 1 221 ? 11.839 -6.931 19.677 1.00 89.69 221 PRO A CA 1
ATOM 1694 C C . PRO A 1 221 ? 10.403 -7.012 20.207 1.00 89.69 221 PRO A C 1
ATOM 1696 O O . PRO A 1 221 ? 9.464 -7.250 19.448 1.00 89.69 221 PRO A O 1
ATOM 1699 N N . GLU A 1 222 ? 10.203 -6.763 21.503 1.00 90.44 222 GLU A N 1
ATOM 1700 C CA . GLU A 1 222 ? 8.875 -6.821 22.125 1.00 90.44 222 GLU A CA 1
ATOM 1701 C C . GLU A 1 222 ? 7.936 -5.738 21.589 1.00 90.44 222 GLU A C 1
ATOM 1703 O O . GLU A 1 222 ? 6.784 -6.027 21.262 1.00 90.44 222 GLU A O 1
ATOM 1708 N N . ALA A 1 223 ? 8.434 -4.511 21.416 1.00 89.94 223 ALA A N 1
ATOM 1709 C CA . ALA A 1 223 ? 7.661 -3.416 20.840 1.00 89.94 223 ALA A CA 1
ATOM 1710 C C . ALA A 1 223 ? 7.293 -3.698 19.375 1.00 89.94 223 ALA A C 1
ATOM 1712 O O . ALA A 1 223 ? 6.154 -3.463 18.966 1.00 89.94 223 ALA A O 1
ATOM 1713 N N . ALA A 1 224 ? 8.227 -4.257 18.598 1.00 90.12 224 ALA A N 1
ATOM 1714 C CA . ALA A 1 224 ? 7.991 -4.633 17.208 1.00 90.12 224 ALA A CA 1
ATOM 1715 C C . ALA A 1 224 ? 6.925 -5.737 17.090 1.00 90.12 224 ALA A C 1
ATOM 1717 O O . ALA A 1 224 ? 5.992 -5.619 16.292 1.00 90.12 224 ALA A O 1
ATOM 1718 N N . ARG A 1 225 ? 7.000 -6.775 17.933 1.00 91.25 225 ARG A N 1
ATOM 1719 C CA . ARG A 1 225 ? 5.999 -7.855 17.989 1.00 91.25 225 ARG A CA 1
ATOM 1720 C C . ARG A 1 225 ? 4.641 -7.365 18.481 1.00 91.25 225 ARG A C 1
ATOM 1722 O O . ARG A 1 225 ? 3.617 -7.777 17.938 1.00 91.25 225 ARG A O 1
ATOM 1729 N N . TRP A 1 226 ? 4.614 -6.475 19.473 1.00 92.44 226 TRP A N 1
ATOM 1730 C CA . TRP A 1 226 ? 3.382 -5.840 19.941 1.00 92.44 226 TRP A CA 1
ATOM 1731 C C . TRP A 1 226 ? 2.724 -5.032 18.817 1.00 92.44 226 TRP A C 1
ATOM 1733 O O . TRP A 1 226 ? 1.538 -5.216 18.538 1.00 92.44 226 TRP A O 1
ATOM 1743 N N . PHE A 1 227 ? 3.500 -4.208 18.106 1.00 91.88 227 PHE A N 1
ATOM 1744 C CA . PHE A 1 227 ? 3.004 -3.441 16.966 1.00 91.88 227 PHE A CA 1
ATOM 1745 C C . PHE A 1 227 ? 2.457 -4.373 15.881 1.00 91.88 227 PHE A C 1
ATOM 1747 O O . PHE A 1 227 ? 1.309 -4.223 15.468 1.00 91.88 227 PHE A O 1
ATOM 1754 N N . ALA A 1 228 ? 3.229 -5.385 15.474 1.00 90.81 228 ALA A N 1
ATOM 1755 C CA . ALA A 1 228 ? 2.807 -6.369 14.481 1.00 90.81 228 ALA A CA 1
ATOM 1756 C C . ALA A 1 228 ? 1.532 -7.118 14.896 1.00 90.81 228 ALA A C 1
ATOM 1758 O O . ALA A 1 228 ? 0.700 -7.430 14.052 1.00 90.81 228 ALA A O 1
ATOM 1759 N N . ARG A 1 229 ? 1.323 -7.378 16.190 1.00 91.94 229 ARG A N 1
ATOM 1760 C CA . ARG A 1 229 ? 0.122 -8.059 16.693 1.00 91.94 229 ARG A CA 1
ATOM 1761 C C . ARG A 1 229 ? -1.119 -7.165 16.690 1.00 91.94 229 ARG A C 1
ATOM 1763 O O . ARG A 1 229 ? -2.199 -7.629 16.330 1.00 91.94 229 ARG A O 1
ATOM 1770 N N . HIS A 1 230 ? -0.975 -5.906 17.095 1.00 94.06 230 HIS A N 1
ATOM 1771 C CA . HIS A 1 230 ? -2.114 -5.050 17.441 1.00 94.06 230 HIS A CA 1
ATOM 1772 C C . HIS A 1 230 ? -2.430 -3.951 16.426 1.00 94.06 230 HIS A C 1
ATOM 1774 O O . HIS A 1 230 ? -3.546 -3.422 16.429 1.00 94.06 230 HIS A O 1
ATOM 1780 N N . ALA A 1 231 ? -1.483 -3.602 15.553 1.00 94.50 231 ALA A N 1
ATOM 1781 C CA . ALA A 1 231 ? -1.685 -2.563 14.559 1.00 94.50 231 ALA A CA 1
ATOM 1782 C C . ALA A 1 231 ? -2.654 -3.032 13.461 1.00 94.50 231 ALA A C 1
ATOM 1784 O O . ALA A 1 231 ? -2.419 -4.001 12.732 1.00 94.50 231 ALA A O 1
ATOM 1785 N N . LEU A 1 232 ? -3.745 -2.290 13.333 1.00 95.00 232 LEU A N 1
ATOM 1786 C CA . LEU A 1 232 ? -4.779 -2.398 12.324 1.00 95.00 232 LEU A CA 1
ATOM 1787 C C . LEU A 1 232 ? -4.598 -1.246 11.316 1.00 95.00 232 LEU A C 1
ATOM 1789 O O . LEU A 1 232 ? -4.975 -0.110 11.609 1.00 95.00 232 LEU A O 1
ATOM 1793 N N . PRO A 1 233 ? -4.016 -1.500 10.133 1.00 93.81 233 PRO A N 1
ATOM 1794 C CA . PRO A 1 233 ? -3.759 -0.475 9.123 1.00 93.81 233 PRO A CA 1
ATOM 1795 C C . PRO A 1 233 ? -5.048 -0.070 8.394 1.00 93.81 233 PRO A C 1
ATOM 1797 O O . PRO A 1 233 ? -5.581 -0.794 7.546 1.00 93.81 233 PRO A O 1
ATOM 1800 N N . VAL A 1 234 ? -5.544 1.130 8.681 1.00 94.25 234 VAL A N 1
ATOM 1801 C CA . VAL A 1 234 ? -6.816 1.630 8.150 1.00 94.25 234 VAL A CA 1
ATOM 1802 C C . VAL A 1 234 ? -6.608 2.568 6.964 1.00 94.25 234 VAL A C 1
ATOM 1804 O O . VAL A 1 234 ? -5.735 3.428 6.984 1.00 94.25 234 VAL A O 1
ATOM 1807 N N . ASP A 1 235 ? -7.430 2.407 5.925 1.00 92.94 235 ASP A N 1
ATOM 1808 C CA . ASP A 1 235 ? -7.543 3.369 4.822 1.00 92.94 235 ASP A CA 1
ATOM 1809 C C . ASP A 1 235 ? -8.291 4.629 5.306 1.00 92.94 235 ASP A C 1
ATOM 1811 O O . ASP A 1 235 ? -9.471 4.514 5.665 1.00 92.94 235 ASP A O 1
ATOM 1815 N N . PRO A 1 236 ? -7.668 5.822 5.320 1.00 93.94 236 PRO A N 1
ATOM 1816 C CA . PRO A 1 236 ? -8.334 7.041 5.780 1.00 93.94 236 PRO A CA 1
ATOM 1817 C C . PRO A 1 236 ? -9.538 7.436 4.920 1.00 93.94 236 PRO A C 1
ATOM 1819 O O . PRO A 1 236 ? -10.477 8.034 5.441 1.00 93.94 236 PRO A O 1
ATOM 1822 N N . LEU A 1 237 ? -9.614 7.022 3.651 1.00 93.88 237 LEU A N 1
ATOM 1823 C CA . LEU A 1 237 ? -10.802 7.259 2.818 1.00 93.88 237 LEU A CA 1
ATOM 1824 C C . LEU A 1 237 ? -12.031 6.471 3.308 1.00 93.88 237 LEU A C 1
ATOM 1826 O O . LEU A 1 237 ? -13.153 6.695 2.854 1.00 93.88 237 LEU A O 1
ATOM 1830 N N . ARG A 1 238 ? -11.839 5.534 4.243 1.00 94.88 238 ARG A N 1
ATOM 1831 C CA . ARG A 1 238 ? -12.889 4.736 4.892 1.00 94.88 238 ARG A CA 1
ATOM 1832 C C . ARG A 1 238 ? -13.070 5.094 6.370 1.00 94.88 238 ARG A C 1
ATOM 1834 O O . ARG A 1 238 ? -13.784 4.372 7.063 1.00 94.88 238 ARG A O 1
ATOM 1841 N N . ALA A 1 239 ? -12.472 6.194 6.835 1.00 96.56 239 ALA A N 1
ATOM 1842 C CA . ALA A 1 239 ? -12.373 6.581 8.242 1.00 96.56 239 ALA A CA 1
ATOM 1843 C C . ALA A 1 239 ? -13.688 6.446 9.028 1.00 96.56 239 ALA A C 1
ATOM 1845 O O . ALA A 1 239 ? -13.753 5.685 9.992 1.00 96.56 239 ALA A O 1
ATOM 1846 N N . ARG A 1 240 ? -14.759 7.107 8.563 1.00 96.94 240 ARG A N 1
ATOM 1847 C CA . ARG A 1 240 ? -16.083 7.078 9.216 1.00 96.94 240 ARG A CA 1
ATOM 1848 C C . ARG A 1 240 ? -16.634 5.660 9.339 1.00 96.94 240 ARG A C 1
ATOM 1850 O O . ARG A 1 240 ? -16.981 5.216 10.426 1.00 96.94 240 ARG A O 1
ATOM 1857 N N . THR A 1 241 ? -16.663 4.922 8.228 1.00 96.88 241 THR A N 1
ATOM 1858 C CA . THR A 1 241 ? -17.202 3.557 8.216 1.00 96.88 241 THR A CA 1
ATOM 1859 C C . THR A 1 241 ? -16.384 2.621 9.100 1.00 96.88 241 THR A C 1
ATOM 1861 O O . THR A 1 241 ? -16.950 1.739 9.733 1.00 96.88 241 THR A O 1
ATOM 1864 N N . VAL A 1 242 ? -15.062 2.785 9.145 1.00 97.19 242 VAL A N 1
ATOM 1865 C CA . VAL A 1 242 ? -14.198 1.956 9.990 1.00 97.19 242 VAL A CA 1
ATOM 1866 C C . VAL A 1 242 ? -14.447 2.246 11.466 1.00 97.19 242 VAL A C 1
ATOM 1868 O O . VAL A 1 242 ? -14.692 1.297 12.206 1.00 97.19 242 VAL A O 1
ATOM 1871 N N . ALA A 1 243 ? -14.470 3.518 11.873 1.00 97.25 243 ALA A N 1
ATOM 1872 C CA . ALA A 1 243 ? -14.759 3.908 13.253 1.00 97.25 243 ALA A CA 1
ATOM 1873 C C . ALA A 1 243 ? -16.107 3.340 13.731 1.00 97.25 243 ALA A C 1
ATOM 1875 O O . ALA A 1 243 ? -16.162 2.660 14.753 1.00 97.25 243 ALA A O 1
ATOM 1876 N N . GLU A 1 244 ? -17.165 3.493 12.927 1.00 97.81 244 GLU A N 1
ATOM 1877 C CA . GLU A 1 244 ? -18.484 2.929 13.238 1.00 97.81 244 GLU A CA 1
ATOM 1878 C C . GLU A 1 244 ? -18.479 1.399 13.376 1.00 97.81 244 GLU A C 1
ATOM 1880 O O . GLU A 1 244 ? -19.244 0.832 14.157 1.00 97.81 244 GLU A O 1
ATOM 1885 N N . VAL A 1 245 ? -17.687 0.692 12.565 1.00 97.88 245 VAL A N 1
ATOM 1886 C CA . VAL A 1 245 ? -17.613 -0.773 12.637 1.00 97.88 245 VAL A CA 1
ATOM 1887 C C . VAL A 1 245 ? -16.866 -1.217 13.880 1.00 97.88 245 VAL A C 1
ATOM 1889 O O . VAL A 1 245 ? -17.327 -2.148 14.539 1.00 97.88 245 VAL A O 1
ATOM 1892 N N . LEU A 1 246 ? -15.755 -0.558 14.211 1.00 97.75 246 LEU A N 1
ATOM 1893 C CA . LEU A 1 246 ? -14.995 -0.860 15.419 1.00 97.75 246 LEU A CA 1
ATOM 1894 C C . LEU A 1 246 ? -15.854 -0.630 16.665 1.00 97.75 246 LEU A C 1
ATOM 1896 O O . LEU A 1 246 ? -15.962 -1.539 17.489 1.00 97.75 246 LEU A O 1
ATOM 1900 N N . GLU A 1 247 ? -16.566 0.495 16.726 1.00 97.44 247 GLU A N 1
ATOM 1901 C CA . GLU A 1 247 ? -17.488 0.823 17.815 1.00 97.44 247 GLU A CA 1
ATOM 1902 C C . GLU A 1 247 ? -18.605 -0.221 17.951 1.00 97.44 247 GLU A C 1
ATOM 1904 O O . GLU A 1 247 ? -18.748 -0.847 19.002 1.00 97.44 247 GLU A O 1
ATOM 1909 N N . ARG A 1 248 ? -19.338 -0.510 16.866 1.00 97.25 248 ARG A N 1
ATOM 1910 C CA . ARG A 1 248 ? -20.421 -1.513 16.879 1.00 97.25 248 ARG A CA 1
ATOM 1911 C C . ARG A 1 248 ? -19.937 -2.933 17.167 1.00 97.25 248 ARG A C 1
ATOM 1913 O O . ARG A 1 248 ? -20.722 -3.757 17.622 1.00 97.25 248 ARG A O 1
ATOM 1920 N N . SER A 1 249 ? -18.682 -3.249 16.852 1.00 96.56 249 SER A N 1
ATOM 1921 C CA . SER A 1 249 ? -18.098 -4.562 17.145 1.00 96.56 249 SER A CA 1
ATOM 1922 C C . SER A 1 249 ? -17.592 -4.694 18.582 1.00 96.56 249 SER A C 1
ATOM 1924 O O . SER A 1 249 ? -17.228 -5.795 18.984 1.00 96.56 249 SER A O 1
ATOM 1926 N N . GLY A 1 250 ? -17.556 -3.595 19.345 1.00 96.75 250 GLY A N 1
ATOM 1927 C CA . GLY A 1 250 ? -16.996 -3.573 20.693 1.00 96.75 250 GLY A CA 1
ATOM 1928 C C . GLY A 1 250 ? -15.472 -3.716 20.727 1.00 96.75 250 GLY A C 1
ATOM 1929 O O . GLY A 1 250 ? -14.925 -4.082 21.768 1.00 96.75 250 GLY A O 1
ATOM 1930 N N . ALA A 1 251 ? -14.781 -3.446 19.612 1.00 96.94 251 ALA A N 1
ATOM 1931 C CA . ALA A 1 251 ? -13.328 -3.540 19.527 1.00 96.94 251 ALA A CA 1
ATOM 1932 C C . ALA A 1 251 ? -12.682 -2.627 20.577 1.00 96.94 251 ALA A C 1
ATOM 1934 O O . ALA A 1 251 ? -12.899 -1.415 20.590 1.00 96.94 251 ALA A O 1
ATOM 1935 N N . ARG A 1 252 ? -11.871 -3.201 21.467 1.00 96.88 252 ARG A N 1
ATOM 1936 C CA . ARG A 1 252 ? -11.201 -2.442 22.527 1.00 96.88 252 ARG A CA 1
ATOM 1937 C C . ARG A 1 252 ? -9.851 -1.908 22.044 1.00 96.88 252 ARG A C 1
ATOM 1939 O O . ARG A 1 252 ? -9.156 -2.632 21.326 1.00 96.88 252 ARG A O 1
ATOM 1946 N N . PRO A 1 253 ? -9.467 -0.676 22.415 1.00 95.75 253 PRO A N 1
ATOM 1947 C CA . PRO A 1 253 ? -8.104 -0.209 22.206 1.00 95.75 253 PRO A CA 1
ATOM 1948 C C . PRO A 1 253 ? -7.124 -1.020 23.056 1.00 95.75 253 PRO A C 1
ATOM 1950 O O . PRO A 1 253 ? -7.498 -1.539 24.110 1.00 95.75 253 PRO A O 1
ATOM 1953 N N . VAL A 1 254 ? -5.877 -1.137 22.597 1.00 94.38 254 VAL A N 1
ATOM 1954 C CA . VAL A 1 254 ? -4.804 -1.773 23.376 1.00 94.38 254 VAL A CA 1
ATOM 1955 C C . VAL A 1 254 ? -3.858 -0.718 23.984 1.00 94.38 254 VAL A C 1
ATOM 1957 O O . VAL A 1 254 ? -3.430 0.211 23.285 1.00 94.38 254 VAL A O 1
ATOM 1960 N N . PRO A 1 255 ? -3.513 -0.818 25.281 1.00 86.88 255 PRO A N 1
ATOM 1961 C CA . PRO A 1 255 ? -2.477 0.016 25.893 1.00 86.88 255 PRO A CA 1
ATOM 1962 C C . PRO A 1 255 ? -1.114 -0.226 25.243 1.00 86.88 255 PRO A C 1
ATOM 1964 O O . PRO A 1 255 ? -0.814 -1.349 24.835 1.00 86.88 255 PRO A O 1
ATOM 1967 N N . ALA A 1 256 ? -0.299 0.819 25.116 1.00 79.69 256 ALA A N 1
ATOM 1968 C CA . ALA A 1 256 ? 1.054 0.668 24.601 1.00 79.69 256 ALA A CA 1
ATOM 1969 C C . ALA A 1 256 ? 1.917 -0.064 25.642 1.00 79.69 256 ALA A C 1
ATOM 1971 O O . ALA A 1 256 ? 1.631 0.016 26.843 1.00 79.69 256 ALA A O 1
ATOM 1972 N N . PRO A 1 257 ? 2.986 -0.754 25.213 1.00 76.19 257 PRO A N 1
ATOM 1973 C CA . PRO A 1 257 ? 3.975 -1.288 26.139 1.00 76.19 257 PRO A CA 1
ATOM 1974 C C . PRO A 1 257 ? 4.501 -0.155 27.037 1.00 76.19 257 PRO A C 1
ATOM 1976 O O . PRO A 1 257 ? 4.918 0.882 26.529 1.00 76.19 257 PRO A O 1
ATOM 1979 N N . GLY A 1 258 ? 4.425 -0.326 28.361 1.00 67.88 258 GLY A N 1
ATOM 1980 C CA . GLY A 1 258 ? 4.852 0.678 29.349 1.00 67.88 258 GLY A CA 1
ATOM 1981 C C . GLY A 1 258 ? 3.769 1.646 29.854 1.00 67.88 258 GLY A C 1
ATOM 1982 O O . GLY A 1 258 ? 3.978 2.287 30.876 1.00 67.88 258 GLY A O 1
ATOM 1983 N N . GLU A 1 259 ? 2.579 1.713 29.242 1.00 63.03 259 GLU A N 1
ATOM 1984 C CA . GLU A 1 259 ? 1.464 2.561 29.733 1.00 63.03 259 GLU A CA 1
ATOM 1985 C C . GLU A 1 259 ? 0.719 1.949 30.948 1.00 63.03 259 GLU A C 1
ATOM 1987 O O . GLU A 1 259 ? -0.212 2.555 31.476 1.00 63.03 259 GLU A O 1
ATOM 1992 N N . GLY A 1 260 ? 1.111 0.745 31.393 1.00 51.50 260 GLY A N 1
ATOM 1993 C CA . GLY A 1 260 ? 0.484 -0.005 32.492 1.00 51.50 260 GLY A CA 1
ATOM 1994 C C . GLY A 1 260 ? 1.210 0.040 33.845 1.00 51.50 260 GLY A C 1
ATOM 1995 O O . GLY A 1 260 ? 0.651 -0.435 34.832 1.00 51.50 260 GLY A O 1
ATOM 1996 N N . GLU A 1 261 ? 2.417 0.608 33.927 1.00 41.03 261 GLU A N 1
ATOM 1997 C CA . GLU A 1 261 ? 3.103 0.834 35.207 1.00 41.03 261 GLU A CA 1
ATOM 1998 C C . GLU A 1 261 ? 2.726 2.213 35.760 1.00 41.03 261 GLU A C 1
ATOM 2000 O O . GLU A 1 261 ? 3.360 3.231 35.488 1.00 41.03 261 GLU A O 1
ATOM 2005 N N . LEU A 1 262 ? 1.665 2.260 36.566 1.00 39.28 262 LEU A N 1
ATOM 2006 C CA . LEU A 1 262 ? 1.462 3.382 37.482 1.00 39.28 262 LEU A CA 1
ATOM 2007 C C . LEU A 1 262 ? 2.668 3.446 38.447 1.00 39.28 262 LEU A C 1
ATOM 2009 O O . LEU A 1 262 ? 2.995 2.420 39.048 1.00 39.28 262 LEU A O 1
ATOM 2013 N N . PRO A 1 263 ? 3.318 4.608 38.666 1.00 39.25 263 PRO A N 1
ATOM 2014 C CA . PRO A 1 263 ? 4.398 4.738 39.640 1.00 39.25 263 PRO A CA 1
ATOM 2015 C C . PRO A 1 263 ? 3.804 4.705 41.055 1.00 39.25 263 PRO A C 1
ATOM 2017 O O . PRO A 1 263 ? 3.520 5.733 41.664 1.00 39.25 263 PRO A O 1
ATOM 2020 N N . GLY A 1 264 ? 3.578 3.501 41.568 1.00 44.81 264 GLY A N 1
ATOM 2021 C CA . GLY A 1 264 ? 2.948 3.245 42.857 1.00 44.81 264 GLY A CA 1
ATOM 2022 C C . GLY A 1 264 ? 3.849 2.451 43.788 1.00 44.81 264 GLY A C 1
ATOM 2023 O O . GLY A 1 264 ? 3.491 1.337 44.140 1.00 44.81 264 GLY A O 1
ATOM 2024 N N . SER A 1 265 ? 5.014 3.013 44.135 1.00 37.78 265 SER A N 1
ATOM 2025 C CA . SER A 1 265 ? 5.785 2.848 45.390 1.00 37.78 265 SER A CA 1
ATOM 2026 C C . SER A 1 265 ? 7.290 2.973 45.124 1.00 37.78 265 SER A C 1
ATOM 2028 O O . SER A 1 265 ? 8.003 2.003 44.890 1.00 37.78 265 SER A O 1
ATOM 2030 N N . ARG A 1 266 ? 7.817 4.202 45.205 1.00 37.03 266 ARG A N 1
ATOM 2031 C CA . ARG A 1 266 ? 9.233 4.350 45.566 1.00 37.03 266 ARG A CA 1
ATOM 2032 C C . ARG A 1 266 ? 9.392 3.767 46.977 1.00 37.03 266 ARG A C 1
ATOM 2034 O O . ARG A 1 266 ? 8.634 4.192 47.852 1.00 37.03 266 ARG A O 1
ATOM 2041 N N . PRO A 1 267 ? 10.344 2.854 47.234 1.00 37.59 267 PRO A N 1
ATOM 2042 C CA . PRO A 1 267 ? 10.725 2.554 48.599 1.00 37.59 267 PRO A CA 1
ATOM 2043 C C . PRO A 1 267 ? 11.304 3.835 49.195 1.00 37.59 267 PRO A C 1
ATOM 2045 O O . PRO A 1 267 ? 12.225 4.438 48.640 1.00 37.59 267 PRO A O 1
ATOM 2048 N N . THR A 1 268 ? 10.719 4.285 50.298 1.00 38.66 268 THR A N 1
ATOM 2049 C CA . THR A 1 268 ? 11.257 5.356 51.130 1.00 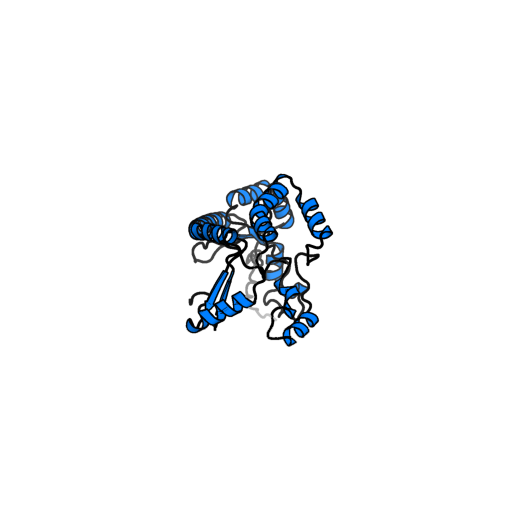38.66 268 THR A CA 1
ATOM 2050 C C . THR A 1 268 ? 12.704 4.993 51.485 1.00 38.66 268 THR A C 1
ATOM 2052 O O . THR A 1 268 ? 12.918 3.903 52.022 1.00 38.66 268 THR A O 1
ATOM 2055 N N . PRO A 1 269 ? 13.713 5.834 51.196 1.00 39.47 269 PRO A N 1
ATOM 2056 C CA . PRO A 1 269 ? 15.063 5.582 51.676 1.00 39.47 269 PRO A CA 1
ATOM 2057 C C . PRO A 1 269 ? 15.027 5.581 53.203 1.00 39.47 269 PRO A C 1
ATOM 2059 O O . PRO A 1 269 ? 14.469 6.497 53.810 1.00 39.47 269 PRO A O 1
ATOM 2062 N N . GLY A 1 270 ? 15.562 4.516 53.797 1.00 36.50 270 GLY A N 1
ATOM 2063 C CA . GLY A 1 270 ? 15.538 4.270 55.231 1.00 36.50 270 GLY A CA 1
ATOM 2064 C C . GLY A 1 270 ? 15.995 5.476 56.050 1.00 36.50 270 GLY A C 1
ATOM 2065 O O . GLY A 1 270 ? 17.036 6.077 55.786 1.00 36.50 270 GLY A O 1
ATOM 2066 N N . GLY A 1 271 ? 15.196 5.799 57.067 1.00 33.34 271 GLY A N 1
ATOM 2067 C CA . GLY A 1 271 ? 15.638 6.607 58.196 1.00 33.34 271 GLY A CA 1
ATOM 2068 C C . GLY A 1 271 ? 16.751 5.894 58.982 1.00 33.34 271 GLY A C 1
ATOM 2069 O O . GLY A 1 271 ? 16.925 4.681 58.853 1.00 33.34 271 GLY A O 1
ATOM 2070 N N . PRO A 1 272 ? 17.531 6.649 59.767 1.00 38.31 272 PRO A N 1
ATOM 2071 C CA . PRO A 1 272 ? 18.844 6.239 60.244 1.00 38.31 272 PRO A CA 1
ATOM 2072 C C . PRO A 1 272 ? 18.783 5.090 61.255 1.00 38.31 272 PRO A C 1
ATOM 2074 O O . PRO A 1 272 ? 17.938 5.063 62.150 1.00 38.31 272 PRO A O 1
ATOM 2077 N N . VAL A 1 273 ? 19.752 4.183 61.131 1.00 37.75 273 VAL A N 1
ATOM 2078 C CA . VAL A 1 273 ? 20.086 3.160 62.125 1.00 37.75 273 VAL A CA 1
ATOM 2079 C C . VAL A 1 273 ? 20.515 3.865 63.412 1.00 37.75 273 VAL A C 1
ATOM 2081 O O . VAL A 1 273 ? 21.570 4.497 63.456 1.00 37.75 273 VAL A O 1
ATOM 2084 N N . GLN A 1 274 ? 19.698 3.764 64.462 1.00 36.16 274 GLN A N 1
ATOM 2085 C CA . GLN A 1 274 ? 20.159 4.003 65.826 1.00 36.16 274 GLN A CA 1
ATOM 2086 C C . GLN A 1 274 ? 20.801 2.719 66.344 1.00 36.16 274 GLN A C 1
ATOM 2088 O O . GLN A 1 274 ? 20.147 1.688 66.479 1.00 36.16 274 GLN A O 1
ATOM 2093 N N . SER A 1 275 ? 22.094 2.809 66.629 1.00 37.75 275 SER A N 1
ATOM 2094 C CA . SER A 1 275 ? 22.846 1.857 67.432 1.00 37.75 275 SER A CA 1
ATOM 2095 C C . SER A 1 275 ? 22.327 1.850 68.871 1.00 37.75 275 SER A C 1
ATOM 2097 O O . SER A 1 275 ? 22.346 2.902 69.516 1.00 37.75 275 SER A O 1
ATOM 2099 N N . ARG A 1 276 ? 21.953 0.680 69.390 1.00 35.47 276 ARG A N 1
ATOM 2100 C CA . ARG A 1 276 ? 22.066 0.354 70.816 1.00 35.47 276 ARG A CA 1
ATOM 2101 C C . ARG A 1 276 ? 22.409 -1.125 70.988 1.00 35.47 276 ARG A C 1
ATOM 2103 O O . ARG A 1 276 ? 21.692 -1.967 70.458 1.00 35.47 276 ARG A O 1
ATOM 2110 N N . ASP A 1 277 ? 23.497 -1.294 71.736 1.00 35.59 277 ASP A N 1
ATOM 2111 C CA . ASP A 1 277 ? 23.992 -2.421 72.538 1.00 35.59 277 ASP A CA 1
ATOM 2112 C C . ASP A 1 277 ? 24.285 -3.768 71.859 1.00 35.59 277 ASP A C 1
ATOM 2114 O O . ASP A 1 277 ? 23.347 -4.500 71.476 1.00 35.59 277 ASP A O 1
#

Organism: NCBI:txid2070367

pLDDT: mean 83.29, std 14.01, range [33.34, 97.88]

Nearest PDB structures (foldseek):
  4qgr-assembly1_B  TM=6.534E-01  e=4.135E-02  Brucella abortus 2308
  5u1z-assembly1_A  TM=6.242E-01  e=5.490E-02  Campylobacter jejuni
  5u24-assembly1_B  TM=6.168E-01  e=1.705E-01  Campylobacter jejuni
  3euc-assembly1_A  TM=5.103E-01  e=1.555E+00  Cupriavidus pinatubonensis JMP134
  7nn4-assembly2_C  TM=4.614E-01  e=1.741E+00  Mycobacterium tuberculosis H37Rv

Mean predicted aligned error: 9.21 Å

Radius of gyration: 24.7 Å; Cα contacts (8 Å, |Δi|>4): 271; chains: 1; bounding box: 48×42×99 Å

Solvent-accessible surface area (backbone atoms only — not comparable to full-atom values): 16680 Å² total; per-residue (Å²): 133,82,64,90,62,78,55,74,68,57,28,82,44,76,41,31,77,78,53,70,52,73,50,65,62,49,76,46,58,65,56,73,86,49,49,66,63,49,52,52,52,53,56,73,65,40,42,79,69,52,71,67,59,54,48,47,62,70,46,42,66,54,54,55,48,49,34,58,75,70,63,37,56,66,59,52,52,50,51,37,53,75,68,66,60,50,80,48,96,58,98,57,74,82,82,54,65,68,62,51,59,55,31,64,70,56,63,90,66,63,72,69,47,37,79,77,71,34,73,61,37,88,62,72,47,41,45,81,51,73,67,57,49,51,53,38,48,62,33,56,77,42,38,65,64,49,42,52,46,15,23,56,16,32,50,57,46,54,73,37,83,34,30,70,91,78,71,98,66,78,82,59,54,43,80,52,47,65,28,28,28,65,55,36,67,62,48,48,52,56,35,43,78,72,75,40,79,77,57,80,68,48,58,76,44,68,48,79,73,61,38,79,91,73,37,72,75,62,97,50,56,67,62,43,46,48,46,26,59,19,41,42,42,36,51,19,86,44,28,70,66,50,53,55,46,38,60,77,68,64,62,46,55,47,82,59,94,76,73,78,70,73,95,83,74,80,80,75,81,79,78,81,87,79,88,78,135

Foldseek 3Di:
DDDPQPDDQKDKAFPCLQLVLVDDIDIDGPDPVCVVVVVVVLVVQADEADPVVLVCSVCVVVVVVVCLVVVVVVVVVVVCVVVVLALDPDPDDDPCVVLVVVLVVVPPDCPSVCSVPCRSVPNPRHDDDPVSVVSSVVSVVCSVVSFVLLQVLLVLLCPDPQHDDDDPDHGGSDSWGWGFWPAQVLLQVLCVVVSHHQPPQLAQDCCVPVDPVPDDDDPCRVQRRNSSGGTGTDGSNCRVVSRVSCVVSVTHHDDHVPPPDDVDDDDDDDDDDDDDD

Sequence (277 aa):
GRPVGAWGEASAFSLSKHVGAKAGGMLALADPGLREAVEETCAGLLAPRRAGAELAYLVRPYAEATVRGLRLRRAAWAAIRLLGLADREEIRMPLRPDELALAARETPGLDAHHPWVRVDMHDYRMEAGRLRLRRIGHKLDRLDDVLDACRAGTELLLSTPWAKPRDAHGTQPLFRVPLFVADRDAAVAALARRGIVVGYLYDPPLDDYAGAEFTDPSPAPEAARWFARHALPVDPLRARTVAEVLERSGARPVPAPGEGELPGSRPTPGGPVQSRD

Secondary structure (DSSP, 8-state):
-PPTT-SSSEEEEE-TTTSS-SS-EEEEES-GGGHHHHHHHHHHHPBPP-HHHHHHHHHHHHHHHHHHHTTTHHHHHHHHHHTT--S-SSSS----HHHHHHHHTT-S-SSTTHHHHHTT-TTTTBPPPHHHHHHHHHHHTTHHHHHHHHHHHHHHHHTSTTSPP--SSPPP--SSEEEEBS-HHHHHHHHHHTT----S---S-GGGTS-TTT-PPPSSHHHHHHHHHHEEEE-GGGHHHHHHHHHHHTPPBPPPTTTT-----PPPPPPP-----

=== Feature glossary ===
A reading guide for the features in this record.

Start from the sequence.

  · This is the polypeptide sequence — one letter per residue, N-terminus first. Length ranges from a few dozen residues for small domains to over a thousand for large multi-domain proteins.

Fold it, and you get atomic coordinates and the backbone conformation that goes with them.

  · Structure coordinates are given as an mmCIF _atom_site loop: one row per atom with element, residue name, chain id, sequence number, and x/y/z position in Å. Only the four main-chain atoms per residue are included here; side chains are omitted to keep the record compact.

  · Backbone dihedral angles. Every residue except chain termini has a φ (preceding-C → N → Cα → C) and a ψ (N → Cα → C → next-N). They are reported in degrees following the IUPAC sign convention. Secondary structure is essentially a statement about which (φ, ψ) basin each residue occupies.

  · The SS8 string is DSSP's per-residue secondary-structure call. α-helix (H) means an i→i+4 H-bond ladder; β-strand (E) means the residue participates in a β-sheet; 3₁₀ (G) and π (I) are tighter and wider helices; T/S are turns/bends; '-' is loop.

  · SS3 is a coarse helix/strand/coil call (letters a/b/c) made by the P-SEA algorithm from inter-Cα distances and dihedrals. It is less detailed than DSSP but needs only Cα positions.

Summarize the fold with a handful of shape descriptors and a per-residue structural alphabet.

  · Radius of gyration (Rg) is the root-mean-square distance of Cα atoms from their centroid — a single number for overall size and compactness. A globular domain of N residues has Rg ≈ 2.2·N^0.38 Å; an extended or disordered chain has a much larger Rg. The Cα contact count is the number of residue pairs whose Cα atoms are within 8 Å and are more than four positions apart in sequence — a standard proxy for tertiary packing density. The bounding box is the smallest axis-aligned box enclosing all Cα atoms.

  · The Foldseek 3Di string encodes local tertiary geometry as a 20-letter alphabet — one character per residue — derived from the relative positions of nearby Cα atoms. Unlike the amino-acid sequence, 3Di is a direct function of the 3D structure, so two proteins with the same fold have similar 3Di strings even at low sequence identity.

  · Solvent-accessible surface area (SASA) is the area in Å² traced out by the centre of a 1.4 Å probe sphere (a water molecule) rolled over the protein's van der Waals surface (Shrake–Rupley / Lee–Richards construction). Buried residues have near-zero SASA; fully exposed residues can exceed 200 Å². The total SASA scales roughly with the number of surface residues.

Ask how reliable the model is.

  · pLDDT (predicted Local Distance Difference Test) is AlphaFold's per-residue confidence score, ranging from 0 to 100. Values above 90 indicate high confidence (typically well-packed cores); 70–90 is confident; 50–70 low confidence; below 50 usually means the region is disordered or the prediction is unreliable there. AlphaFold stores pLDDT in the mmCIF B-factor column.

  · B-factor (Debye–Waller factor) reflects atomic displacement in the crystal lattice. It is an experimental observable (units Å²), not a prediction; low values mean the atom is pinned down, high values mean it moves or is heterogeneous across the crystal.

  · Predicted Aligned Error (PAE) is an AlphaFold confidence matrix: entry (i, j) is the expected error in the position of residue j, in ångströms, when the prediction is superimposed on the true structure at residue i. Low PAE within a block of residues means that block is internally rigid and well-predicted; high PAE between two blocks means their relative placement is uncertain even if each block individually is confident.

Place it in context: what it resembles, what it is annotated as, and how it looks.

  · Nearest PDB neighbors are the top structural matches found by Foldseek when searching this structure against the entire Protein Data Bank. Each hit reports a TM-score (0 to 1; >0.5 almost always implies the same fold) and an E-value. These are *structural* homologs — they may share no detectable sequence similarity.

  · Functional annotations link the protein to curated databases. InterPro entries identify conserved domains and families by matching the sequence against member-database signatures (Pfam, PROSITE, CDD, …). Gene Ontology (GO) terms describe molecular function, biological process, and cellular component in a controlled vocabulary. CATH places the structure in a hierarchical fold classification (Class/Architecture/Topology/Homologous-superfamily). The organism is the source species.

  · Three diagnostic plots accompany the record. The Cα contact map visualizes the tertiary structure as a 2D adjacency matrix (8 Å cutoff, sequence-local contacts suppressed). The Ramachandran plot shows the distribution of backbone (φ, ψ) torsions, with points in the α and β basins reflecting secondary structure content. The PAE plot shows AlphaFold's inter-residue confidence as a color matrix.

  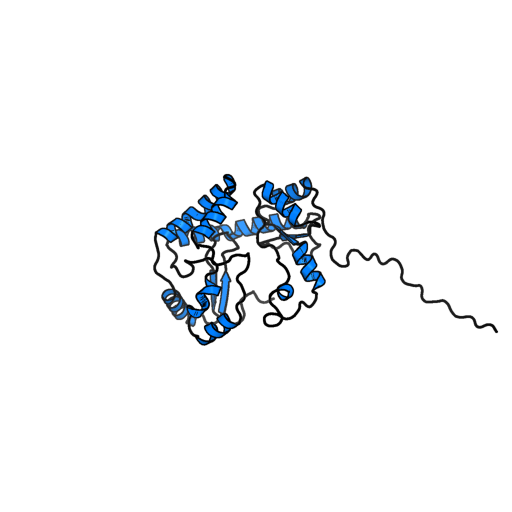· Six rendered views show the 3D structure from the faces of a cube — i.e. along ±x, ±y, ±z. Rendering representation is drawn randomly per protein from cartoon (secondary-structure ribbons), sticks (backbone bonds), or molecular surface; coloring is either N→C rainbow (blue at the N-terminus through red at the C-terminus) or one color per chain.